Protein AF-A0A821IZ18-F1 (afdb_monomer_lite)

Secondary structure (DSSP, 8-state):
---TT---TT-----S-HHHHHHHHHHHH--SSHHHHHHHHHHHHHHHHHHHGGGS-HHHHHHHHHHHHHHHT------HHHHHHHHHHHH-HHHHHHHHHHH-TTHHHHHHHHHHHHHHHHHHHHHHHHHT-TT--SHHHHHHHHHHHHT-EEEEES-GGGG-HHHHHHHHTT----TT-HHHHHHHHHHHHHHHHHHHHHSTTSS-SHHHHHHH--SSEEEEGGGTEEEEEGGGSSTTT--TTS--

Organism: NCBI:txid392032

Structure (mmCIF, N/CA/C/O backbone):
data_AF-A0A821IZ18-F1
#
_entry.id   AF-A0A821IZ18-F1
#
loop_
_atom_site.group_PDB
_atom_site.id
_atom_site.type_symbol
_atom_site.label_atom_id
_atom_site.label_alt_id
_atom_site.label_comp_id
_atom_site.label_asym_id
_atom_site.label_entity_id
_atom_site.label_seq_id
_atom_site.pdbx_PDB_ins_code
_atom_site.Cartn_x
_atom_site.Cartn_y
_atom_site.Cartn_z
_atom_site.occupancy
_atom_site.B_iso_or_equiv
_atom_site.auth_seq_id
_atom_site.auth_comp_id
_atom_site.auth_asym_id
_atom_site.auth_atom_id
_atom_site.pdbx_PDB_model_num
ATOM 1 N N . LEU A 1 1 ? -4.103 -25.601 -14.005 1.00 37.47 1 LEU A N 1
ATOM 2 C CA . LEU A 1 1 ? -4.205 -24.440 -13.088 1.00 37.47 1 LEU A CA 1
ATOM 3 C C . LEU A 1 1 ? -5.030 -23.388 -13.825 1.00 37.47 1 LEU A C 1
ATOM 5 O O . LEU A 1 1 ? -4.666 -23.081 -14.951 1.00 37.47 1 LEU A O 1
ATOM 9 N N . GLY A 1 2 ? -6.195 -23.012 -13.286 1.00 36.34 2 GLY A N 1
ATOM 10 C CA . GLY A 1 2 ? -7.267 -22.297 -13.997 1.00 36.34 2 GLY A CA 1
ATOM 11 C C . GLY A 1 2 ? -6.905 -20.889 -14.481 1.00 36.34 2 GLY A C 1
ATOM 12 O O . GLY A 1 2 ? -6.052 -20.223 -13.901 1.00 36.34 2 GLY A O 1
ATOM 13 N N . ASP A 1 3 ? -7.554 -20.485 -15.571 1.00 43.81 3 ASP A N 1
ATOM 14 C CA . ASP A 1 3 ? -7.345 -19.251 -16.329 1.00 43.81 3 ASP A CA 1
ATOM 15 C C . ASP A 1 3 ? -7.760 -17.991 -15.526 1.00 43.81 3 ASP A C 1
ATOM 17 O O . ASP A 1 3 ? -8.876 -17.950 -15.000 1.00 43.81 3 ASP A O 1
ATOM 21 N N . PRO A 1 4 ? -6.914 -16.946 -15.415 1.00 48.62 4 PRO A N 1
ATOM 22 C CA . PRO A 1 4 ? -7.244 -15.687 -14.739 1.00 48.62 4 PRO A CA 1
ATOM 23 C C . PRO A 1 4 ? -8.356 -14.845 -15.406 1.00 48.62 4 PRO A C 1
ATOM 25 O O . PRO A 1 4 ? -8.624 -13.737 -14.944 1.00 48.62 4 PRO A O 1
ATOM 28 N N . THR A 1 5 ? -9.016 -15.341 -16.459 1.00 57.25 5 THR A N 1
ATOM 29 C CA . THR A 1 5 ? -9.898 -14.558 -17.344 1.00 57.25 5 THR A CA 1
ATOM 30 C C . THR A 1 5 ? -11.381 -14.937 -17.356 1.00 57.25 5 THR A C 1
ATOM 32 O O . THR A 1 5 ? -12.075 -14.588 -18.307 1.00 57.25 5 THR A O 1
ATOM 35 N N . LEU A 1 6 ? -11.956 -15.542 -16.310 1.00 60.03 6 LEU A N 1
ATOM 36 C CA . LEU A 1 6 ? -13.428 -15.665 -16.224 1.00 60.03 6 LEU A CA 1
ATOM 37 C C . LEU A 1 6 ? -14.107 -14.319 -15.874 1.00 60.03 6 LEU A C 1
ATOM 39 O O . LEU A 1 6 ? -14.945 -14.209 -14.983 1.00 60.03 6 LEU A O 1
ATOM 43 N N . VAL A 1 7 ? -13.729 -13.272 -16.607 1.00 70.31 7 VAL A N 1
ATOM 44 C CA . VAL A 1 7 ? -14.523 -12.072 -16.825 1.00 70.31 7 VAL A CA 1
ATOM 45 C C . VAL A 1 7 ? -15.598 -12.460 -17.834 1.00 70.31 7 VAL A C 1
ATOM 47 O O . VAL A 1 7 ? -15.308 -12.894 -18.947 1.00 70.31 7 VAL A O 1
ATOM 50 N N . SER A 1 8 ? -16.851 -12.339 -17.430 1.00 78.31 8 SER A N 1
ATOM 51 C CA . SER A 1 8 ? -18.008 -12.591 -18.284 1.00 78.31 8 SER A CA 1
ATOM 52 C C . SER A 1 8 ? -18.782 -11.293 -18.484 1.00 78.31 8 SER A C 1
ATOM 54 O O . SER A 1 8 ? -18.519 -10.294 -17.814 1.00 78.31 8 SER A O 1
ATOM 56 N N . GLY A 1 9 ? -19.790 -11.306 -19.359 1.00 81.06 9 GLY A N 1
ATOM 57 C CA . GLY A 1 9 ? -20.674 -10.151 -19.548 1.00 81.06 9 GLY A CA 1
ATOM 58 C C . GLY A 1 9 ? -21.435 -9.712 -18.286 1.00 81.06 9 GLY A C 1
ATOM 59 O O . GLY A 1 9 ? -22.050 -8.653 -18.301 1.00 81.06 9 GLY A O 1
ATOM 60 N N . VAL A 1 10 ? -21.394 -10.498 -17.201 1.00 82.31 10 VAL A N 1
ATOM 61 C CA . VAL A 1 10 ? -22.021 -10.178 -15.906 1.00 82.31 10 VAL A CA 1
ATOM 62 C C . VAL A 1 10 ? -21.015 -9.806 -14.810 1.00 82.31 10 VAL A C 1
ATOM 64 O O . VAL A 1 10 ? -21.404 -9.614 -13.659 1.00 82.31 10 VAL A O 1
ATOM 67 N N . THR A 1 11 ? -19.721 -9.708 -15.124 1.00 84.25 11 THR A N 1
ATOM 68 C CA . THR A 1 11 ? -18.709 -9.309 -14.139 1.00 84.25 11 THR A CA 1
ATOM 69 C C . THR A 1 11 ? -18.917 -7.855 -13.725 1.00 84.25 11 THR A C 1
ATOM 71 O O . THR A 1 11 ? -18.874 -6.945 -14.550 1.00 84.25 11 THR A O 1
ATOM 74 N N . LEU A 1 12 ? -19.119 -7.634 -12.425 1.00 84.50 12 LEU A N 1
ATOM 75 C CA . LEU A 1 12 ? -19.275 -6.297 -11.865 1.00 84.50 12 LEU A CA 1
ATOM 76 C C . LEU A 1 12 ? -17.937 -5.552 -11.880 1.00 84.50 12 LEU A C 1
ATOM 78 O O . LEU A 1 12 ? -16.929 -6.050 -11.379 1.00 84.50 12 LEU A O 1
ATOM 82 N N . VAL A 1 13 ? -17.949 -4.333 -12.416 1.00 86.62 13 VAL A N 1
ATOM 83 C CA . VAL A 1 13 ? -16.794 -3.432 -12.455 1.00 86.62 13 VAL A CA 1
ATOM 84 C C . VAL A 1 13 ? -17.168 -2.130 -11.761 1.00 86.62 13 VAL A C 1
ATOM 86 O O . VAL A 1 13 ? -18.180 -1.509 -12.079 1.00 86.62 13 VAL A O 1
ATOM 89 N N . TYR A 1 14 ? -16.340 -1.700 -10.811 1.00 87.56 14 TYR A N 1
ATOM 90 C CA . TYR A 1 14 ? -16.502 -0.399 -10.171 1.00 87.56 14 TYR A CA 1
ATOM 91 C C . TYR A 1 14 ? -15.913 0.706 -11.058 1.00 87.56 14 TYR A C 1
ATOM 93 O O . TYR A 1 14 ? -14.693 0.844 -11.168 1.00 87.56 14 TYR A O 1
ATOM 101 N N . LEU A 1 15 ? -16.780 1.506 -11.680 1.00 90.19 15 LEU A N 1
ATOM 102 C CA . LEU A 1 15 ? -16.388 2.688 -12.450 1.00 90.19 15 LEU A CA 1
ATOM 103 C C . LEU A 1 15 ? -16.312 3.903 -11.524 1.00 90.19 15 LEU A C 1
ATOM 105 O O . LEU A 1 15 ? -17.310 4.560 -11.245 1.00 90.19 15 LEU A O 1
ATOM 109 N N . ALA A 1 16 ? -15.103 4.204 -11.049 1.00 90.44 16 ALA A N 1
ATOM 110 C CA . ALA A 1 16 ? -14.878 5.283 -10.085 1.00 90.44 16 ALA A CA 1
ATOM 111 C C . ALA A 1 16 ? -15.241 6.684 -10.618 1.00 90.44 16 ALA A C 1
ATOM 113 O O . ALA A 1 16 ? -15.566 7.569 -9.832 1.00 90.44 16 ALA A O 1
ATOM 114 N N . ASN A 1 17 ? -15.156 6.895 -11.934 1.00 95.69 17 ASN A N 1
ATOM 115 C CA . ASN A 1 17 ? -15.530 8.144 -12.591 1.00 95.69 17 ASN A CA 1
ATOM 116 C C . ASN A 1 17 ? -16.069 7.839 -13.991 1.00 95.69 17 ASN A C 1
ATOM 118 O O . ASN A 1 17 ? -15.294 7.632 -14.921 1.00 95.69 17 ASN A O 1
ATOM 122 N N . GLN A 1 18 ? -17.393 7.794 -14.123 1.00 94.56 18 GLN A N 1
ATOM 123 C CA . GLN A 1 18 ? -18.051 7.446 -15.380 1.00 94.56 18 GLN A CA 1
ATOM 124 C C . GLN A 1 18 ? -17.707 8.425 -16.513 1.00 94.56 18 GLN A C 1
ATOM 126 O O . GLN A 1 18 ? -17.282 7.979 -17.572 1.00 94.56 18 GLN A O 1
ATOM 131 N N . MET A 1 19 ? -17.783 9.737 -16.261 1.00 95.94 19 MET A N 1
ATOM 132 C CA . MET A 1 19 ? -17.501 10.763 -17.277 1.00 95.94 19 MET A CA 1
ATOM 133 C C . MET A 1 19 ? -16.094 10.627 -17.862 1.00 95.94 19 MET A C 1
ATOM 135 O O . MET A 1 19 ? -15.912 10.703 -19.070 1.00 95.94 19 MET A O 1
ATOM 139 N N . TYR A 1 20 ? -15.097 10.367 -17.011 1.00 95.75 20 TYR A N 1
ATOM 140 C CA . TYR A 1 20 ? -13.729 10.135 -17.471 1.00 95.75 20 TYR A CA 1
ATOM 141 C C . TYR A 1 20 ? -13.637 8.956 -18.447 1.00 95.75 20 TYR A C 1
ATOM 143 O O . TYR A 1 20 ? -12.932 9.052 -19.448 1.00 95.75 20 TYR A O 1
ATOM 151 N N . PHE A 1 21 ? -14.310 7.840 -18.146 1.00 94.62 21 PHE A N 1
ATOM 152 C CA . PHE A 1 21 ? -14.270 6.658 -19.006 1.00 94.62 21 PHE A CA 1
ATOM 153 C C . PHE A 1 21 ? -15.032 6.878 -20.310 1.00 94.62 21 PHE A C 1
ATOM 155 O O . PHE A 1 21 ? -14.515 6.490 -21.353 1.00 94.62 21 PHE A O 1
ATOM 162 N N . ASP A 1 22 ? -16.186 7.542 -20.266 1.00 94.69 22 ASP A N 1
ATOM 163 C CA . ASP A 1 22 ? -16.951 7.895 -21.465 1.00 94.69 22 ASP A CA 1
ATOM 164 C C . ASP A 1 22 ? -16.099 8.758 -22.416 1.00 94.69 22 ASP A C 1
ATOM 166 O O . ASP A 1 22 ? -15.890 8.385 -23.575 1.00 94.69 22 ASP A O 1
ATOM 170 N N . ASP A 1 23 ? -15.489 9.832 -21.899 1.00 95.25 23 ASP A N 1
ATOM 171 C CA . ASP A 1 23 ? -14.606 10.716 -22.671 1.00 95.25 23 ASP A CA 1
ATOM 172 C C . ASP A 1 23 ? -13.357 9.976 -23.184 1.00 95.25 23 ASP A C 1
ATOM 174 O O . ASP A 1 23 ? -12.935 10.147 -24.332 1.00 95.25 23 ASP A O 1
ATOM 178 N N . ALA A 1 24 ? -12.741 9.136 -22.345 1.00 92.81 24 ALA A N 1
ATOM 179 C CA . ALA A 1 24 ? -11.559 8.369 -22.724 1.00 92.81 24 ALA A CA 1
ATOM 180 C C . ALA A 1 24 ? -11.869 7.358 -23.835 1.00 92.81 24 ALA A C 1
ATOM 182 O O . ALA A 1 24 ? -11.079 7.225 -24.772 1.00 92.81 24 ALA A O 1
ATOM 183 N N . PHE A 1 25 ? -13.003 6.659 -23.763 1.00 92.38 25 PHE A N 1
ATOM 184 C CA . PHE A 1 25 ? -13.419 5.722 -24.803 1.00 92.38 25 PHE A CA 1
ATOM 185 C C . PHE A 1 25 ? -13.755 6.442 -26.104 1.00 92.38 25 PHE A C 1
ATOM 187 O O . PHE A 1 25 ? -13.338 5.973 -27.163 1.00 92.38 25 PHE A O 1
ATOM 194 N N . GLU A 1 26 ? -14.409 7.603 -26.045 1.00 92.06 26 GLU A N 1
ATOM 195 C CA . GLU A 1 26 ? -14.663 8.414 -27.237 1.00 92.06 26 GLU A CA 1
ATOM 196 C C . GLU A 1 26 ? -13.354 8.884 -27.893 1.00 92.06 26 GLU A C 1
ATOM 198 O O . GLU A 1 26 ? -13.200 8.797 -29.113 1.00 92.06 26 GLU A O 1
ATOM 203 N N . LEU A 1 27 ? -12.380 9.342 -27.099 1.00 90.81 27 LEU A N 1
ATOM 204 C CA . LEU A 1 27 ? -11.059 9.730 -27.602 1.00 90.81 27 LEU A CA 1
ATOM 205 C C . LEU A 1 27 ? -10.334 8.545 -28.248 1.00 90.81 27 LEU A C 1
ATOM 207 O O . LEU A 1 27 ? -9.802 8.673 -29.347 1.00 90.81 27 LEU A O 1
ATOM 211 N N . LEU A 1 28 ? -10.333 7.378 -27.603 1.00 89.81 28 LEU A N 1
ATOM 212 C CA . LEU A 1 28 ? -9.653 6.190 -28.124 1.00 89.81 28 LEU A CA 1
ATOM 213 C C . LEU A 1 28 ? -10.340 5.600 -29.365 1.00 89.81 28 LEU A C 1
ATOM 215 O O . LEU A 1 28 ? -9.652 5.034 -30.216 1.00 89.81 28 LEU A O 1
ATOM 219 N N . ALA A 1 29 ? -11.662 5.744 -29.487 1.00 89.50 29 ALA A N 1
ATOM 220 C CA . ALA A 1 29 ? -12.431 5.270 -30.637 1.00 89.50 29 ALA A CA 1
ATOM 221 C C . ALA A 1 29 ? -12.183 6.096 -31.910 1.00 89.50 29 ALA A C 1
ATOM 223 O O . ALA A 1 29 ? -12.358 5.580 -33.009 1.00 89.50 29 ALA A O 1
ATOM 224 N N . LYS A 1 30 ? -11.735 7.353 -31.786 1.00 85.25 30 LYS A N 1
ATOM 225 C CA . LYS A 1 30 ? -11.410 8.245 -32.915 1.00 85.25 30 LYS A CA 1
ATOM 226 C C . LYS A 1 30 ? -10.071 7.878 -33.573 1.00 85.25 30 LYS A C 1
ATOM 228 O O . LYS A 1 30 ? -9.170 8.706 -33.655 1.00 85.25 30 LYS A O 1
ATOM 233 N N . ASN A 1 31 ? -9.906 6.639 -34.029 1.00 82.06 31 ASN A N 1
ATOM 234 C CA . ASN A 1 31 ? -8.641 6.133 -34.578 1.00 82.06 31 ASN A CA 1
ATOM 235 C C . ASN A 1 31 ? -8.562 6.121 -36.119 1.00 82.06 31 ASN A C 1
ATOM 237 O O . ASN A 1 31 ? -7.547 5.680 -36.655 1.00 82.06 31 ASN A O 1
ATOM 241 N N . ASP A 1 32 ? -9.577 6.645 -36.813 1.00 87.75 32 ASP A N 1
ATOM 242 C CA . ASP A 1 32 ? -9.630 6.686 -38.282 1.00 87.75 32 ASP A CA 1
ATOM 243 C C . ASP A 1 32 ? -8.601 7.649 -38.909 1.00 87.75 32 ASP A C 1
ATOM 245 O O . ASP A 1 32 ? -8.167 7.443 -40.041 1.00 87.75 32 ASP A O 1
ATOM 249 N N . ASP A 1 33 ? -8.186 8.699 -38.184 1.00 91.38 33 ASP A N 1
ATOM 250 C CA . ASP A 1 33 ? -7.118 9.616 -38.604 1.00 91.38 33 ASP A CA 1
ATOM 251 C C . ASP A 1 33 ? -5.735 9.036 -38.231 1.00 91.38 33 ASP A C 1
ATOM 253 O O . ASP A 1 33 ? -5.417 8.940 -37.037 1.00 91.38 33 ASP A O 1
ATOM 257 N N . PRO A 1 34 ? -4.864 8.712 -39.211 1.00 93.31 34 PRO A N 1
ATOM 258 C CA . PRO A 1 34 ? -3.529 8.176 -38.946 1.00 93.31 34 PRO A CA 1
ATOM 259 C C . PRO A 1 34 ? -2.667 9.073 -38.048 1.00 93.31 34 PRO A C 1
ATOM 261 O O . PRO A 1 34 ? -1.893 8.572 -37.226 1.00 93.31 34 PRO A O 1
ATOM 264 N N . GLU A 1 35 ? -2.802 10.398 -38.158 1.00 93.88 35 GLU A N 1
ATOM 265 C CA . GLU A 1 35 ? -2.046 11.338 -37.330 1.00 93.88 35 GLU A CA 1
ATOM 266 C C . GLU A 1 35 ? -2.546 11.346 -35.883 1.00 93.88 35 GLU A C 1
ATOM 268 O O . GLU A 1 35 ? -1.744 11.425 -34.944 1.00 93.88 35 GLU A O 1
ATOM 273 N N . TYR A 1 36 ? -3.857 11.215 -35.678 1.00 93.44 36 TYR A N 1
ATOM 274 C CA . TYR A 1 36 ? -4.433 11.038 -34.349 1.00 93.44 36 TYR A CA 1
ATOM 275 C C . TYR A 1 36 ? -4.015 9.703 -33.723 1.00 93.44 36 TYR A C 1
ATOM 277 O O . TYR A 1 36 ? -3.501 9.690 -32.599 1.00 93.44 36 TYR A O 1
ATOM 285 N N . ALA A 1 37 ? -4.130 8.598 -34.465 1.00 92.06 37 ALA A N 1
ATOM 286 C CA . ALA A 1 37 ? -3.701 7.277 -34.007 1.00 92.06 37 ALA A CA 1
ATOM 287 C C . ALA A 1 37 ? -2.215 7.273 -33.600 1.00 92.06 37 ALA A C 1
ATOM 289 O O . ALA A 1 37 ? -1.850 6.754 -32.538 1.00 92.06 37 ALA A O 1
ATOM 290 N N . ARG A 1 38 ? -1.354 7.945 -34.381 1.00 94.06 38 ARG A N 1
ATOM 291 C CA . ARG A 1 38 ? 0.071 8.132 -34.064 1.00 94.06 38 ARG A CA 1
ATOM 292 C C . ARG A 1 38 ? 0.284 8.895 -32.753 1.00 94.06 38 ARG A C 1
ATOM 294 O O . ARG A 1 38 ? 1.156 8.509 -31.970 1.00 94.06 38 ARG A O 1
ATOM 301 N N . ARG A 1 39 ? -0.496 9.951 -32.482 1.00 94.56 39 ARG A N 1
ATOM 302 C CA . ARG A 1 39 ? -0.426 10.708 -31.214 1.00 94.56 39 ARG A CA 1
ATOM 303 C C . ARG A 1 39 ? -0.795 9.839 -30.011 1.00 94.56 39 ARG A C 1
ATOM 305 O O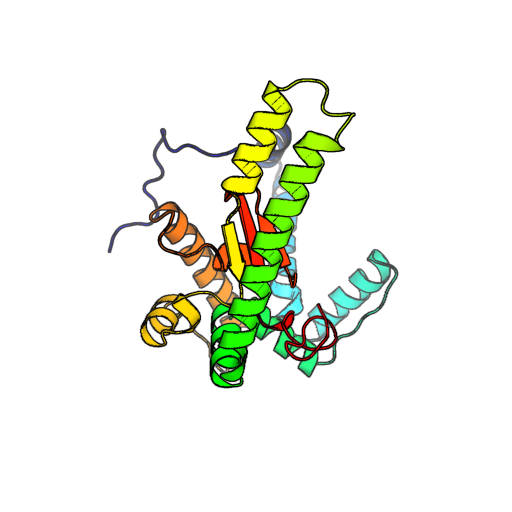 . ARG A 1 39 ? -0.037 9.827 -29.041 1.00 94.56 39 ARG A O 1
ATOM 312 N N . ILE A 1 40 ? -1.890 9.080 -30.089 1.00 93.31 40 ILE A N 1
ATOM 313 C CA . ILE A 1 40 ? -2.311 8.161 -29.017 1.00 93.31 40 ILE A CA 1
ATOM 314 C C . ILE A 1 40 ? -1.252 7.086 -28.772 1.00 93.31 40 ILE A C 1
ATOM 316 O O . ILE A 1 40 ? -0.847 6.857 -27.634 1.00 93.31 40 ILE A O 1
ATOM 320 N N . HIS A 1 41 ? -0.730 6.471 -29.830 1.00 93.19 41 HIS A N 1
ATOM 321 C CA . HIS A 1 41 ? 0.320 5.465 -29.714 1.00 93.19 41 HIS A CA 1
ATOM 322 C C . HIS A 1 41 ? 1.605 6.023 -29.071 1.00 93.19 41 HIS A C 1
ATOM 324 O O . HIS A 1 41 ? 2.181 5.387 -28.185 1.00 93.19 41 HIS A O 1
ATOM 330 N N . ASN A 1 42 ? 2.035 7.230 -29.454 1.00 96.44 42 ASN A N 1
ATOM 331 C CA . ASN A 1 42 ? 3.185 7.889 -28.830 1.00 96.44 42 ASN A CA 1
ATOM 332 C C . ASN A 1 42 ? 2.932 8.211 -27.354 1.00 96.44 42 ASN A C 1
ATOM 334 O O . ASN A 1 42 ? 3.830 8.022 -26.534 1.00 96.44 42 ASN A O 1
ATOM 338 N N . TYR A 1 43 ? 1.717 8.643 -27.005 1.00 95.25 43 TYR A N 1
ATOM 339 C CA . TYR A 1 43 ? 1.319 8.833 -25.614 1.00 95.25 43 TYR A CA 1
ATOM 340 C C . TYR A 1 43 ? 1.419 7.520 -24.826 1.00 95.25 43 TYR A C 1
ATOM 342 O O . TYR A 1 43 ? 2.098 7.487 -23.803 1.00 95.25 43 TYR A O 1
ATOM 350 N N . MET A 1 44 ? 0.839 6.423 -25.324 1.00 94.12 44 MET A N 1
ATOM 351 C CA . MET A 1 44 ? 0.898 5.113 -24.659 1.00 94.12 44 MET A CA 1
ATOM 352 C C . MET A 1 44 ? 2.343 4.628 -24.468 1.00 94.12 44 MET A C 1
ATOM 354 O O . MET A 1 44 ? 2.709 4.179 -23.381 1.00 94.12 44 MET A O 1
ATOM 358 N N . ARG A 1 45 ? 3.199 4.787 -25.489 1.00 95.62 45 ARG A N 1
ATOM 359 C CA . ARG A 1 45 ? 4.638 4.493 -25.379 1.00 95.62 45 ARG A CA 1
ATOM 360 C C . ARG A 1 45 ? 5.323 5.357 -24.328 1.00 95.62 45 ARG A C 1
ATOM 362 O O . ARG A 1 45 ? 6.128 4.844 -23.559 1.00 95.62 45 ARG A O 1
ATOM 369 N N . TRP A 1 46 ? 5.008 6.648 -24.274 1.00 95.38 46 TRP A N 1
ATOM 370 C CA . TRP A 1 46 ? 5.569 7.537 -23.262 1.00 95.38 46 TRP A CA 1
ATOM 371 C C . TRP A 1 46 ? 5.140 7.133 -21.851 1.00 95.38 46 TRP A C 1
ATOM 373 O O . TRP A 1 46 ? 5.985 7.074 -20.962 1.00 95.38 46 TRP A O 1
ATOM 383 N N . ARG A 1 47 ? 3.866 6.771 -21.648 1.00 94.69 47 ARG A N 1
ATOM 384 C CA . ARG A 1 47 ? 3.381 6.243 -20.362 1.00 94.69 47 ARG A CA 1
ATOM 385 C C . ARG A 1 47 ? 4.143 4.988 -19.945 1.00 94.69 47 ARG A C 1
ATOM 387 O O . ARG A 1 47 ? 4.522 4.893 -18.784 1.00 94.69 47 ARG A O 1
ATOM 394 N N . LEU A 1 48 ? 4.436 4.092 -20.890 1.00 92.62 48 LEU A N 1
ATOM 395 C CA . LEU A 1 48 ? 5.275 2.923 -20.637 1.00 92.62 48 LEU A CA 1
ATOM 396 C C . LEU A 1 48 ? 6.699 3.324 -20.227 1.00 92.62 48 LEU A C 1
ATOM 398 O O . LEU A 1 48 ? 7.178 2.857 -19.202 1.00 92.62 48 LEU A O 1
ATOM 402 N N . VAL A 1 49 ? 7.365 4.214 -20.971 1.00 93.44 49 VAL A N 1
ATOM 403 C CA . VAL A 1 49 ? 8.717 4.692 -20.615 1.00 93.44 49 VAL A CA 1
ATOM 404 C C . VAL A 1 49 ? 8.727 5.317 -19.219 1.00 93.44 49 VAL A C 1
ATOM 406 O O . VAL A 1 49 ? 9.615 5.014 -18.429 1.00 93.44 49 VAL A O 1
ATOM 409 N N . GLN A 1 50 ? 7.723 6.132 -18.883 1.00 91.38 50 GLN A N 1
ATOM 410 C CA . GLN A 1 50 ? 7.597 6.738 -17.556 1.00 91.38 50 GLN A CA 1
ATOM 411 C C . GLN A 1 50 ? 7.499 5.697 -16.434 1.00 91.38 50 GLN A C 1
ATOM 413 O O . GLN A 1 50 ? 8.027 5.945 -15.355 1.00 91.38 50 GLN A O 1
ATOM 418 N N . SER A 1 51 ? 6.871 4.540 -16.670 1.00 90.75 51 SER A N 1
ATOM 419 C CA . SER A 1 51 ? 6.771 3.470 -15.667 1.00 90.75 51 SER A CA 1
ATOM 420 C C . SER A 1 51 ? 8.106 2.800 -15.335 1.00 90.75 51 SER A C 1
ATOM 422 O O . SER A 1 51 ? 8.219 2.247 -14.249 1.00 90.75 51 SER A O 1
ATOM 424 N N . TYR A 1 52 ? 9.093 2.862 -16.234 1.00 92.62 52 TYR A N 1
ATOM 425 C CA . TYR A 1 52 ? 10.399 2.208 -16.069 1.00 92.62 52 TYR A CA 1
ATOM 426 C C . TYR A 1 52 ? 11.564 3.195 -15.981 1.00 92.62 52 TYR A C 1
ATOM 428 O O . TYR A 1 52 ? 12.707 2.773 -15.868 1.00 92.62 52 TYR A O 1
ATOM 436 N N . ILE A 1 53 ? 11.318 4.507 -16.054 1.00 92.69 53 ILE A N 1
ATOM 437 C CA . ILE A 1 53 ? 12.383 5.503 -16.241 1.00 92.69 53 ILE A CA 1
ATOM 438 C C . ILE A 1 53 ? 13.437 5.485 -15.128 1.00 92.69 53 ILE A C 1
ATOM 440 O O . ILE A 1 53 ? 14.607 5.758 -15.391 1.00 92.69 53 ILE A O 1
ATOM 444 N N . GLU A 1 54 ? 13.027 5.142 -13.905 1.00 88.75 54 GLU A N 1
ATOM 445 C CA . GLU A 1 54 ? 13.918 5.023 -12.749 1.00 88.75 54 GLU A CA 1
ATOM 446 C C . GLU A 1 54 ? 14.716 3.700 -12.750 1.00 88.75 54 GLU A C 1
ATOM 448 O O . GLU A 1 54 ? 15.780 3.638 -12.144 1.00 88.75 54 GLU A O 1
ATOM 453 N N . ASP A 1 55 ? 14.287 2.687 -13.512 1.00 91.44 55 ASP A N 1
ATOM 454 C CA . ASP A 1 55 ? 14.959 1.384 -13.667 1.00 91.44 55 ASP A CA 1
ATOM 455 C C . ASP A 1 55 ? 15.894 1.312 -14.898 1.00 91.44 55 ASP A C 1
ATOM 457 O O . ASP A 1 55 ? 16.487 0.269 -15.189 1.00 91.44 55 ASP A O 1
ATOM 461 N N . LEU A 1 56 ? 16.016 2.407 -15.658 1.00 92.06 56 LEU A N 1
ATOM 462 C CA . LEU A 1 56 ? 16.870 2.506 -16.848 1.00 92.06 56 LEU A CA 1
ATOM 463 C C . LEU A 1 56 ? 18.278 3.026 -16.511 1.00 92.06 56 LEU A C 1
ATOM 465 O O . LEU A 1 56 ? 18.635 3.279 -15.363 1.00 92.06 56 LEU A O 1
ATOM 469 N N . SER A 1 57 ? 19.120 3.193 -17.535 1.00 91.31 57 SER A N 1
ATOM 470 C CA . SER A 1 57 ? 20.462 3.751 -17.356 1.00 91.31 57 SER A CA 1
ATOM 471 C C . SER A 1 57 ? 20.429 5.189 -16.822 1.00 91.31 57 SER A C 1
ATOM 473 O O . SER A 1 57 ? 19.449 5.926 -16.972 1.00 91.31 57 SER A O 1
ATOM 475 N N . TYR A 1 58 ? 21.557 5.625 -16.254 1.00 89.19 58 TYR A N 1
ATOM 476 C CA . TYR A 1 58 ? 21.695 6.951 -15.648 1.00 89.19 58 TYR A CA 1
ATOM 477 C C . TYR A 1 58 ? 21.254 8.106 -16.563 1.00 89.19 58 TYR A C 1
ATOM 479 O O . TYR A 1 58 ? 20.709 9.084 -16.066 1.00 89.19 58 TYR A O 1
ATOM 487 N N . SER A 1 59 ? 21.426 8.006 -17.886 1.00 93.88 59 SER A N 1
ATOM 488 C CA . SER A 1 59 ? 20.985 9.052 -18.820 1.00 93.88 59 SER A CA 1
ATOM 489 C C . SER A 1 59 ? 19.472 9.297 -18.769 1.00 93.88 59 SER A C 1
ATOM 491 O O . SER A 1 59 ? 19.040 10.448 -18.809 1.00 93.88 59 SER A O 1
ATOM 493 N N . TYR A 1 60 ? 18.670 8.237 -18.634 1.00 93.38 60 TYR A N 1
ATOM 494 C CA . TYR A 1 60 ? 17.213 8.339 -18.507 1.00 93.38 60 TYR A CA 1
ATOM 495 C C . TYR A 1 60 ? 16.815 8.873 -17.133 1.00 93.38 60 TYR A C 1
ATOM 497 O O . TYR A 1 60 ? 16.032 9.820 -17.042 1.00 93.38 60 TYR A O 1
ATOM 505 N N . ILE A 1 61 ? 17.421 8.326 -16.076 1.00 89.94 61 ILE A N 1
ATOM 506 C CA . ILE A 1 61 ? 17.201 8.774 -14.696 1.00 89.94 61 ILE A CA 1
ATOM 507 C C . ILE A 1 61 ? 17.536 10.265 -14.561 1.00 89.94 61 ILE A C 1
ATOM 509 O O . ILE A 1 61 ? 16.772 11.030 -13.975 1.00 89.94 61 ILE A O 1
ATOM 513 N N . HIS A 1 62 ? 18.666 10.703 -15.115 1.00 90.25 62 HIS A N 1
ATOM 514 C CA . HIS A 1 62 ? 19.102 12.094 -15.072 1.00 90.25 62 HIS A CA 1
ATOM 515 C C . HIS A 1 62 ? 18.138 13.015 -15.826 1.00 90.25 62 HIS A C 1
ATOM 517 O O . HIS A 1 62 ? 17.727 14.036 -15.276 1.00 90.25 62 HIS A O 1
ATOM 523 N N . ALA A 1 63 ? 17.710 12.636 -17.036 1.00 92.88 63 ALA A N 1
ATOM 524 C CA . ALA A 1 63 ? 16.711 13.399 -17.785 1.00 92.88 63 ALA A CA 1
ATOM 525 C C . ALA A 1 63 ? 15.396 13.547 -16.997 1.00 92.88 63 ALA A C 1
ATOM 527 O O . ALA A 1 63 ? 14.826 14.639 -16.935 1.00 92.88 63 ALA A O 1
ATOM 528 N N . TYR A 1 64 ? 14.949 12.476 -16.334 1.00 91.00 64 TYR A N 1
ATOM 529 C CA . TYR A 1 64 ? 13.772 12.514 -15.469 1.00 91.00 64 TYR A CA 1
ATOM 530 C C . TYR A 1 64 ? 13.959 13.420 -14.250 1.00 91.00 64 TYR A C 1
ATOM 532 O O . TYR A 1 64 ? 13.057 14.189 -13.922 1.00 91.00 64 TYR A O 1
ATOM 540 N N . ARG A 1 65 ? 15.133 13.388 -13.607 1.00 88.81 65 ARG A N 1
ATOM 541 C CA . ARG A 1 65 ? 15.465 14.275 -12.479 1.00 88.81 65 ARG A CA 1
ATOM 542 C C . ARG A 1 65 ? 15.394 15.742 -12.888 1.00 88.81 65 ARG A C 1
ATOM 544 O O . ARG A 1 65 ? 14.678 16.493 -12.242 1.00 88.81 65 ARG A O 1
ATOM 551 N N . VAL A 1 66 ? 16.016 16.120 -14.008 1.00 91.56 66 VAL A N 1
ATOM 552 C CA . VAL A 1 66 ? 15.966 17.502 -14.524 1.00 91.56 66 VAL A CA 1
ATOM 553 C C . VAL A 1 66 ? 14.524 17.971 -14.739 1.00 91.56 66 VAL A C 1
ATOM 555 O O . VAL A 1 66 ? 14.183 19.106 -14.405 1.00 91.56 66 VAL A O 1
ATOM 558 N N . PHE A 1 67 ? 13.665 17.107 -15.288 1.00 91.00 67 PHE A N 1
ATOM 559 C CA . PHE A 1 67 ? 12.239 17.401 -15.421 1.00 91.00 67 PHE A CA 1
ATOM 560 C C . PHE A 1 67 ? 11.560 17.563 -14.052 1.00 91.00 67 PHE A C 1
ATOM 562 O O . PHE A 1 67 ? 10.879 18.561 -13.817 1.00 91.00 67 PHE A O 1
ATOM 569 N N . ARG A 1 68 ? 11.760 16.600 -13.147 1.00 88.88 68 ARG A N 1
ATOM 570 C CA . ARG A 1 68 ? 11.127 16.547 -11.826 1.00 88.88 68 ARG A CA 1
ATOM 571 C C . ARG A 1 68 ? 11.505 17.748 -10.963 1.00 88.88 68 ARG A C 1
ATOM 573 O O . ARG A 1 68 ? 10.622 18.342 -10.354 1.00 88.88 68 ARG A O 1
ATOM 580 N N . ASP A 1 69 ? 12.776 18.131 -10.950 1.00 91.12 69 ASP A N 1
ATOM 581 C CA . ASP A 1 69 ? 13.272 19.247 -10.144 1.00 91.12 69 ASP A CA 1
ATOM 582 C C . ASP A 1 69 ? 12.628 20.568 -10.579 1.00 91.12 69 ASP A C 1
ATOM 584 O O . ASP A 1 69 ? 12.241 21.379 -9.738 1.00 91.12 69 ASP A O 1
ATOM 588 N N . LYS A 1 70 ? 12.436 20.755 -11.894 1.00 91.75 70 LYS A N 1
ATOM 589 C CA . LYS A 1 70 ? 11.706 21.905 -12.443 1.00 91.75 70 LYS A CA 1
ATOM 590 C C . LYS A 1 70 ? 10.215 21.842 -12.132 1.00 91.75 70 LYS A C 1
ATOM 592 O O . LYS A 1 70 ? 9.635 22.855 -11.762 1.00 91.75 70 LYS A O 1
ATOM 597 N N . TYR A 1 71 ? 9.597 20.675 -12.295 1.00 90.75 71 TYR A N 1
ATOM 598 C CA . TYR A 1 71 ? 8.157 20.507 -12.108 1.00 90.75 71 TYR A CA 1
ATOM 599 C C . TYR A 1 71 ? 7.729 20.705 -10.648 1.00 90.75 71 TYR A C 1
ATOM 601 O O . TYR A 1 71 ? 6.767 21.419 -10.381 1.00 90.75 71 TYR A O 1
ATOM 609 N N . TYR A 1 72 ? 8.454 20.106 -9.700 1.00 86.69 72 TYR A N 1
ATOM 610 C CA . TYR A 1 72 ? 8.160 20.219 -8.267 1.00 86.69 72 TYR A CA 1
ATOM 611 C C . TYR A 1 72 ? 8.851 21.413 -7.593 1.00 86.69 72 TYR A C 1
ATOM 613 O O . TYR A 1 72 ? 8.637 21.639 -6.405 1.00 86.69 72 TYR A O 1
ATOM 621 N N . ASN A 1 73 ? 9.671 22.170 -8.332 1.00 87.38 73 ASN A N 1
ATOM 622 C CA . ASN A 1 73 ? 10.488 23.274 -7.821 1.00 87.38 73 ASN A CA 1
ATOM 623 C C . ASN A 1 73 ? 11.362 22.875 -6.612 1.00 87.38 73 ASN A C 1
ATOM 625 O O . ASN A 1 73 ? 11.536 23.644 -5.666 1.00 87.38 73 ASN A O 1
ATOM 629 N N . TYR A 1 74 ? 11.873 21.640 -6.615 1.00 79.06 74 TYR A N 1
ATOM 630 C CA . TYR A 1 74 ? 12.657 21.087 -5.515 1.00 79.06 74 TYR A CA 1
ATOM 631 C C . TYR A 1 74 ? 13.527 19.909 -5.968 1.00 79.06 74 TYR A C 1
ATOM 633 O O . TYR A 1 74 ? 13.041 18.992 -6.631 1.00 79.06 74 TYR A O 1
ATOM 641 N N . ALA A 1 75 ? 14.807 19.920 -5.580 1.00 75.25 75 ALA A N 1
ATOM 642 C CA . ALA A 1 75 ? 15.793 18.910 -5.954 1.00 75.25 75 ALA A CA 1
ATOM 643 C C . ALA A 1 75 ? 16.168 18.030 -4.748 1.00 75.25 75 ALA A C 1
ATOM 645 O O . ALA A 1 75 ? 17.045 18.377 -3.959 1.00 75.25 75 ALA A O 1
ATOM 646 N N . ILE A 1 76 ? 15.521 16.866 -4.617 1.00 69.88 76 ILE A N 1
ATOM 647 C CA . ILE A 1 76 ? 16.029 15.769 -3.774 1.00 69.88 76 ILE A CA 1
ATOM 648 C C . ILE A 1 76 ? 16.679 14.729 -4.666 1.00 69.88 76 ILE A C 1
ATOM 650 O O . ILE A 1 76 ? 16.019 14.071 -5.477 1.00 69.88 76 ILE A O 1
ATOM 654 N N . HIS A 1 77 ? 17.963 14.494 -4.445 1.00 77.38 77 HIS A N 1
ATOM 655 C CA . HIS A 1 77 ? 18.670 13.375 -5.043 1.00 77.38 77 HIS A CA 1
ATOM 656 C C . HIS A 1 77 ? 18.993 12.363 -3.952 1.00 77.38 77 HIS A C 1
ATOM 658 O O . HIS A 1 77 ? 19.854 12.600 -3.111 1.00 77.38 77 HIS A O 1
ATOM 664 N N . ALA A 1 78 ? 18.279 11.237 -3.967 1.00 75.75 78 ALA A N 1
ATOM 665 C CA . ALA A 1 78 ? 18.657 10.091 -3.157 1.00 75.75 78 ALA A CA 1
ATOM 666 C C . ALA A 1 78 ? 20.060 9.620 -3.574 1.00 75.75 78 ALA A C 1
ATOM 668 O O . ALA A 1 78 ? 20.387 9.613 -4.768 1.00 75.75 78 ALA A O 1
ATOM 669 N N . THR A 1 79 ? 20.872 9.217 -2.596 1.00 87.06 79 THR A N 1
ATOM 670 C CA . THR A 1 79 ? 22.092 8.450 -2.864 1.00 87.06 79 THR A CA 1
ATOM 671 C C . THR A 1 79 ? 21.720 7.131 -3.546 1.00 87.06 79 THR A C 1
ATOM 673 O O . THR A 1 79 ? 20.571 6.691 -3.477 1.00 87.06 79 THR A O 1
ATOM 676 N N . ASN A 1 80 ? 22.678 6.480 -4.211 1.00 84.56 80 ASN A N 1
ATOM 677 C CA . ASN A 1 80 ? 22.416 5.178 -4.833 1.00 84.56 80 ASN A CA 1
ATOM 678 C C . ASN A 1 80 ? 21.960 4.143 -3.796 1.00 84.56 80 ASN A C 1
ATOM 680 O O . ASN A 1 80 ? 21.047 3.375 -4.066 1.00 84.56 80 ASN A O 1
ATOM 684 N N . GLU A 1 81 ? 22.547 4.171 -2.600 1.00 89.38 81 GLU A N 1
ATOM 685 C CA . GLU A 1 81 ? 22.141 3.318 -1.484 1.00 89.38 81 GLU A CA 1
ATOM 686 C C . GLU A 1 81 ? 20.687 3.579 -1.077 1.00 89.38 81 GLU A C 1
ATOM 688 O O . GLU A 1 81 ? 19.876 2.660 -1.103 1.00 89.38 81 GLU A O 1
ATOM 693 N N . ALA A 1 82 ? 20.321 4.837 -0.810 1.00 87.19 82 ALA A N 1
ATOM 694 C CA . ALA A 1 82 ? 18.954 5.188 -0.435 1.00 87.19 82 ALA A CA 1
ATOM 695 C C . ALA A 1 82 ? 17.937 4.842 -1.536 1.00 87.19 82 ALA A C 1
ATOM 697 O O . ALA A 1 82 ? 16.815 4.434 -1.239 1.00 87.19 82 ALA A O 1
ATOM 698 N N . TYR A 1 83 ? 18.322 4.982 -2.809 1.00 84.81 83 TYR A N 1
ATOM 699 C CA . TYR A 1 83 ? 17.502 4.550 -3.939 1.00 84.81 83 TYR A CA 1
ATOM 700 C C . TYR A 1 83 ? 17.284 3.032 -3.923 1.00 84.81 83 TYR A C 1
ATOM 702 O O . TYR A 1 83 ? 16.141 2.583 -3.967 1.00 84.81 83 TYR A O 1
ATOM 710 N N . CYS A 1 84 ? 18.358 2.247 -3.814 1.00 88.88 84 CYS A N 1
ATOM 711 C CA . CYS A 1 84 ? 18.276 0.789 -3.790 1.00 88.88 84 CYS A CA 1
ATOM 712 C C . CYS A 1 84 ? 17.457 0.282 -2.599 1.00 88.88 84 CYS A C 1
ATOM 714 O O . CYS A 1 84 ? 16.581 -0.558 -2.795 1.00 88.88 84 CYS A O 1
ATOM 716 N N . THR A 1 85 ? 17.685 0.821 -1.398 1.00 89.38 85 THR A N 1
ATOM 717 C CA . THR A 1 85 ? 16.911 0.473 -0.198 1.00 89.38 85 THR A CA 1
ATOM 718 C C . THR A 1 85 ? 15.426 0.723 -0.421 1.00 89.38 85 THR A C 1
ATOM 720 O O . THR A 1 85 ? 14.619 -0.184 -0.238 1.00 89.38 85 THR A O 1
ATOM 723 N N . ARG A 1 86 ? 15.068 1.906 -0.935 1.00 85.62 86 ARG A N 1
ATOM 724 C CA . ARG A 1 86 ? 13.676 2.251 -1.238 1.00 85.62 86 ARG A CA 1
ATOM 725 C C . ARG A 1 86 ? 13.049 1.318 -2.275 1.00 85.62 86 ARG A C 1
ATOM 727 O O . ARG A 1 86 ? 11.888 0.939 -2.133 1.00 85.62 86 ARG A O 1
ATOM 734 N N . GLU A 1 87 ? 13.777 0.945 -3.328 1.00 87.00 87 GLU A N 1
ATOM 735 C CA . GLU A 1 87 ? 13.242 0.019 -4.333 1.00 87.00 87 GLU A CA 1
ATOM 736 C C . GLU A 1 87 ? 13.038 -1.391 -3.770 1.00 87.00 87 GLU A C 1
ATOM 738 O O . GLU A 1 87 ? 12.057 -2.045 -4.129 1.00 87.00 87 GLU A O 1
ATOM 743 N N . VAL A 1 88 ? 13.910 -1.853 -2.869 1.00 90.19 88 VAL A N 1
ATOM 744 C CA . VAL A 1 88 ? 13.713 -3.127 -2.164 1.00 90.19 88 VAL A CA 1
ATOM 745 C C . VAL A 1 88 ? 12.499 -3.040 -1.239 1.00 90.19 88 VAL A C 1
ATOM 747 O O . VAL A 1 88 ? 11.628 -3.899 -1.333 1.00 90.19 88 VAL A O 1
ATOM 750 N N . GLU A 1 89 ? 12.375 -1.988 -0.425 1.00 85.56 89 GLU A N 1
ATOM 751 C CA . GLU A 1 89 ? 11.211 -1.763 0.449 1.00 85.56 89 GLU A CA 1
ATOM 752 C C . GLU A 1 89 ? 9.896 -1.751 -0.335 1.00 85.56 89 GLU A C 1
ATOM 754 O O . GLU A 1 89 ? 8.925 -2.398 0.054 1.00 85.56 89 GLU A O 1
ATOM 759 N N . ARG A 1 90 ? 9.875 -1.082 -1.491 1.00 84.81 90 ARG A N 1
ATOM 760 C CA . ARG A 1 90 ? 8.690 -0.991 -2.353 1.00 84.81 90 ARG A CA 1
ATOM 761 C C . ARG A 1 90 ? 8.326 -2.319 -3.021 1.00 84.81 90 ARG A C 1
ATOM 763 O O . ARG A 1 90 ? 7.150 -2.572 -3.304 1.00 84.81 90 ARG A O 1
ATOM 770 N N . ARG A 1 91 ? 9.322 -3.143 -3.356 1.00 88.69 91 ARG A N 1
ATOM 771 C CA . ARG A 1 91 ? 9.126 -4.389 -4.116 1.00 88.69 91 ARG A CA 1
ATOM 772 C C . ARG A 1 91 ? 8.948 -5.617 -3.224 1.00 88.69 91 ARG A C 1
ATOM 774 O O . ARG A 1 91 ? 8.253 -6.544 -3.635 1.00 88.69 91 ARG A O 1
ATOM 781 N N . PHE A 1 92 ? 9.506 -5.588 -2.016 1.00 89.75 92 PHE A N 1
ATOM 782 C CA . PHE A 1 92 ? 9.511 -6.681 -1.043 1.00 89.75 92 PHE A CA 1
ATOM 783 C C . PHE A 1 92 ? 9.027 -6.261 0.357 1.00 89.75 92 PHE A C 1
ATOM 785 O O . PHE A 1 92 ? 9.666 -6.610 1.355 1.00 89.75 92 PHE A O 1
ATOM 792 N N . PRO A 1 93 ? 7.902 -5.541 0.490 1.00 85.19 93 PRO A N 1
ATOM 793 C CA . PRO A 1 93 ? 7.521 -4.953 1.772 1.00 85.19 93 PRO A CA 1
ATOM 794 C C . PRO A 1 93 ? 7.282 -6.009 2.873 1.00 85.19 93 PRO A C 1
ATOM 796 O O . PRO A 1 93 ? 7.785 -5.857 3.987 1.00 85.19 93 PRO A O 1
ATOM 799 N N . LEU A 1 94 ? 6.660 -7.151 2.550 1.00 86.00 94 LEU A N 1
ATOM 800 C CA . LEU A 1 94 ? 6.495 -8.267 3.499 1.00 86.00 94 LEU A CA 1
ATOM 801 C C . LEU A 1 94 ? 7.822 -8.942 3.889 1.00 86.00 94 LEU A C 1
ATOM 803 O O . LEU A 1 94 ? 7.961 -9.419 5.014 1.00 86.00 94 LEU A O 1
ATOM 807 N N . ALA A 1 95 ? 8.809 -8.982 2.985 1.00 88.88 95 ALA A N 1
ATOM 808 C CA . ALA A 1 95 ? 10.115 -9.556 3.313 1.00 88.88 95 ALA A CA 1
ATOM 809 C C . ALA A 1 95 ? 10.911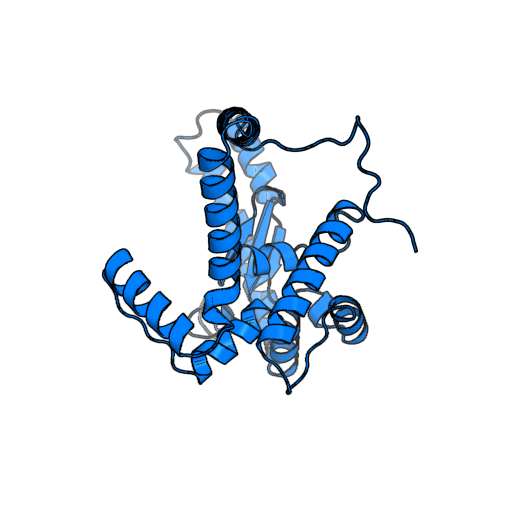 -8.619 4.227 1.00 88.88 95 ALA A C 1
ATOM 811 O O . ALA A 1 95 ? 11.536 -9.077 5.181 1.00 88.88 95 ALA A O 1
ATOM 812 N N . ILE A 1 96 ? 10.818 -7.304 4.003 1.00 86.19 96 ILE A N 1
ATOM 813 C CA . ILE A 1 96 ? 11.363 -6.306 4.928 1.00 86.19 96 ILE A CA 1
ATOM 814 C C . ILE A 1 96 ? 10.729 -6.447 6.314 1.00 86.19 96 ILE A C 1
ATOM 816 O O . ILE A 1 96 ? 11.446 -6.447 7.314 1.00 86.19 96 ILE A O 1
ATOM 820 N N . GLN A 1 97 ? 9.411 -6.650 6.404 1.00 83.25 97 GLN A N 1
ATOM 821 C CA . GLN A 1 97 ? 8.768 -6.924 7.692 1.00 83.25 97 GLN A CA 1
ATOM 822 C C . GLN A 1 97 ? 9.315 -8.180 8.360 1.00 83.25 97 GLN A C 1
ATOM 824 O O . GLN A 1 97 ? 9.591 -8.145 9.558 1.00 83.25 97 GLN A O 1
ATOM 829 N N . ARG A 1 98 ? 9.529 -9.262 7.601 1.00 86.12 98 ARG A N 1
ATOM 830 C CA . ARG A 1 98 ? 10.143 -10.486 8.126 1.00 86.12 98 ARG A CA 1
ATOM 831 C C . ARG A 1 98 ? 11.520 -10.190 8.722 1.00 86.12 98 ARG A C 1
ATOM 833 O O . ARG A 1 98 ? 11.741 -10.533 9.884 1.00 86.12 98 ARG A O 1
ATOM 840 N N . LEU A 1 99 ? 12.386 -9.465 8.014 1.00 85.31 99 LEU A N 1
ATOM 841 C CA . LEU A 1 99 ? 13.686 -9.044 8.556 1.00 85.31 99 LEU A CA 1
ATOM 842 C C . LEU A 1 99 ? 13.534 -8.270 9.876 1.00 85.31 99 LEU A C 1
ATOM 844 O O . LEU A 1 99 ? 14.204 -8.590 10.855 1.00 85.31 99 LEU A O 1
ATOM 848 N N . TYR A 1 100 ? 12.580 -7.338 9.950 1.00 77.88 100 TYR A N 1
ATOM 849 C CA . TYR A 1 100 ? 12.273 -6.621 11.192 1.00 77.88 100 TYR A CA 1
ATOM 850 C C . TYR A 1 100 ? 11.780 -7.528 12.329 1.00 77.88 100 TYR A C 1
ATOM 852 O O . TYR A 1 100 ? 12.095 -7.257 13.488 1.00 77.88 100 TYR A O 1
ATOM 860 N N . THR A 1 101 ? 11.012 -8.586 12.037 1.00 75.25 101 THR A N 1
ATOM 861 C CA . THR A 1 101 ? 10.567 -9.548 13.067 1.00 75.25 101 THR A CA 1
ATOM 862 C C . THR A 1 101 ? 11.724 -10.355 13.650 1.00 75.25 101 THR A C 1
ATOM 864 O O . THR A 1 101 ? 11.688 -10.708 14.825 1.00 75.25 101 THR A O 1
ATOM 867 N N . MET A 1 102 ? 12.746 -10.648 12.840 1.00 76.00 102 MET A N 1
ATOM 868 C CA . MET A 1 102 ? 13.906 -11.436 13.261 1.00 76.00 102 MET A CA 1
ATOM 869 C C . MET A 1 102 ? 14.867 -10.621 14.125 1.00 76.00 102 MET A C 1
ATOM 871 O O . MET A 1 102 ? 15.436 -11.157 15.071 1.00 76.00 102 MET A O 1
ATOM 875 N N . ASP A 1 103 ? 15.029 -9.337 13.811 1.00 73.19 103 ASP A N 1
ATOM 876 C CA . ASP A 1 103 ? 16.013 -8.465 14.457 1.00 73.19 103 ASP A CA 1
ATOM 877 C C . ASP A 1 103 ? 15.545 -7.913 15.818 1.00 73.19 103 ASP A C 1
ATOM 879 O O . ASP A 1 103 ? 16.341 -7.397 16.599 1.00 73.19 103 ASP A O 1
ATOM 883 N N . SER A 1 104 ? 14.249 -8.009 16.150 1.00 66.12 104 SER A N 1
ATOM 884 C CA . SER A 1 104 ? 13.724 -7.375 17.368 1.00 66.12 104 SER A CA 1
ATOM 885 C C . SER A 1 104 ? 12.602 -8.166 18.070 1.00 66.12 104 SER A C 1
ATO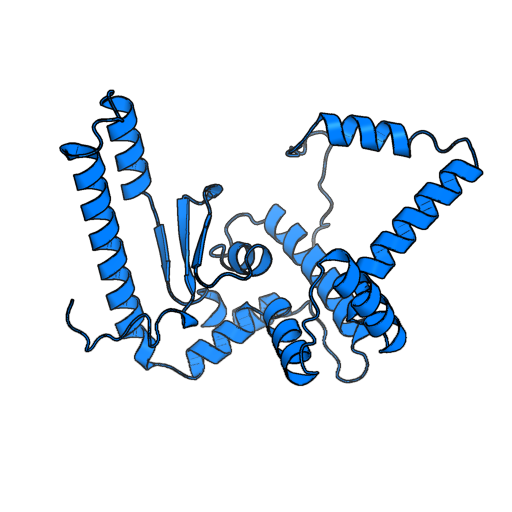M 887 O O . SER A 1 104 ? 11.431 -7.775 18.024 1.00 66.12 104 SER A O 1
ATOM 889 N N . PRO A 1 105 ? 12.941 -9.258 18.789 1.00 60.12 105 PRO A N 1
ATOM 890 C CA . PRO A 1 105 ? 11.978 -10.067 19.550 1.00 60.12 105 PRO A CA 1
ATOM 891 C C . PRO A 1 105 ? 11.289 -9.311 20.698 1.00 60.12 105 PRO A C 1
ATOM 893 O O . PRO A 1 105 ? 10.141 -9.603 21.026 1.00 60.12 105 PRO A O 1
ATOM 896 N N . ALA A 1 106 ? 11.957 -8.300 21.269 1.00 56.94 106 ALA A N 1
ATOM 897 C CA . ALA A 1 106 ? 11.446 -7.454 22.357 1.00 56.94 106 ALA A CA 1
ATOM 898 C C . ALA A 1 106 ? 10.196 -6.626 21.979 1.00 56.94 106 ALA A C 1
ATOM 900 O O . ALA A 1 106 ? 9.601 -5.968 22.824 1.00 56.94 106 ALA A O 1
ATOM 901 N N . ARG A 1 107 ? 9.769 -6.658 20.709 1.00 66.31 107 ARG A N 1
ATOM 902 C CA . ARG A 1 107 ? 8.619 -5.893 20.210 1.00 66.31 107 ARG A CA 1
ATOM 903 C C . ARG A 1 107 ? 7.263 -6.509 20.525 1.00 66.31 107 ARG A C 1
ATOM 905 O O . ARG A 1 107 ? 6.267 -5.818 20.345 1.00 66.31 107 ARG A O 1
ATOM 912 N N . MET A 1 108 ? 7.188 -7.763 20.974 1.00 70.25 108 MET A N 1
ATOM 913 C CA . MET A 1 108 ? 5.895 -8.370 21.325 1.00 70.25 108 MET A CA 1
ATOM 914 C C . MET A 1 108 ? 5.220 -7.630 22.490 1.00 70.25 108 MET A C 1
ATOM 916 O O . MET A 1 108 ? 4.040 -7.296 22.389 1.00 70.25 108 MET A O 1
ATOM 920 N N . ASP A 1 109 ? 5.985 -7.270 23.523 1.00 76.50 109 ASP A N 1
ATOM 921 C CA . ASP A 1 109 ? 5.485 -6.497 24.668 1.00 76.50 109 ASP A CA 1
ATOM 922 C C . ASP A 1 109 ? 5.073 -5.074 24.246 1.00 76.50 109 ASP A C 1
ATOM 924 O O . ASP A 1 109 ? 4.050 -4.536 24.687 1.00 76.50 109 ASP A O 1
ATOM 928 N N . THR A 1 110 ? 5.821 -4.472 23.314 1.00 82.44 110 THR A N 1
ATOM 929 C CA . THR A 1 110 ? 5.474 -3.173 22.724 1.00 82.44 110 THR A CA 1
ATOM 930 C C . THR A 1 110 ? 4.189 -3.250 21.899 1.00 82.44 110 THR A C 1
ATOM 932 O O . THR A 1 110 ? 3.345 -2.366 22.017 1.00 82.44 110 THR A O 1
ATOM 935 N N . ILE A 1 111 ? 3.992 -4.310 21.105 1.00 84.69 111 ILE A N 1
ATOM 936 C CA . ILE A 1 111 ? 2.760 -4.535 20.332 1.00 84.69 111 ILE A CA 1
ATOM 937 C C . ILE A 1 111 ? 1.554 -4.633 21.272 1.00 84.69 111 ILE A C 1
ATOM 939 O O . ILE A 1 111 ? 0.541 -3.980 21.019 1.00 84.69 111 ILE A O 1
ATOM 943 N N . GLU A 1 112 ? 1.659 -5.388 22.370 1.00 85.88 112 GLU A N 1
ATOM 944 C CA . GLU A 1 112 ? 0.574 -5.499 23.353 1.00 85.88 112 GLU A CA 1
ATOM 945 C C . GLU A 1 112 ? 0.273 -4.146 24.018 1.00 85.88 112 GLU A C 1
ATOM 947 O O . GLU A 1 112 ? -0.888 -3.763 24.181 1.00 85.88 112 GLU A O 1
ATOM 952 N N . THR A 1 113 ? 1.313 -3.386 24.357 1.00 87.12 113 THR A N 1
ATOM 953 C CA . THR A 1 113 ? 1.168 -2.049 24.949 1.00 87.12 113 THR A CA 1
ATOM 954 C C . THR A 1 113 ? 0.477 -1.081 23.985 1.00 87.12 113 THR A C 1
ATOM 956 O O . THR A 1 113 ? -0.464 -0.382 24.366 1.00 87.12 113 THR A O 1
ATOM 959 N N . VAL A 1 114 ? 0.875 -1.081 22.711 1.00 88.31 114 VAL A N 1
ATOM 960 C CA . VAL A 1 114 ? 0.248 -0.252 21.670 1.00 88.31 114 VAL A CA 1
ATOM 961 C C . VAL A 1 114 ? -1.194 -0.702 21.409 1.00 88.31 114 VAL A C 1
ATOM 963 O O . VAL A 1 114 ? -2.067 0.142 21.209 1.00 88.31 114 VAL A O 1
ATOM 966 N N . GLN A 1 115 ? -1.490 -2.002 21.482 1.00 90.81 115 GLN A N 1
ATOM 967 C CA . GLN A 1 115 ? -2.862 -2.508 21.389 1.00 90.81 115 GLN A CA 1
ATOM 968 C C . GLN A 1 115 ? -3.740 -1.952 22.520 1.00 90.81 115 GLN A C 1
ATOM 970 O O . GLN A 1 115 ? -4.802 -1.388 22.246 1.00 90.81 115 GLN A O 1
ATOM 975 N N . LYS A 1 116 ? -3.261 -2.003 23.771 1.00 90.88 116 LYS A N 1
ATOM 976 C CA . LYS A 1 116 ? -3.959 -1.419 24.932 1.00 90.88 116 LYS A CA 1
ATOM 977 C C . LYS A 1 116 ? -4.190 0.085 24.772 1.00 90.88 116 LYS A C 1
ATOM 979 O O . LYS A 1 116 ? -5.278 0.567 25.090 1.00 90.88 116 LYS A O 1
ATOM 984 N N . LEU A 1 117 ? -3.210 0.819 24.236 1.00 90.75 117 LEU A N 1
ATOM 985 C CA . LEU A 1 117 ? -3.360 2.241 23.915 1.00 90.75 117 LEU A CA 1
ATOM 986 C C . LEU A 1 117 ? -4.520 2.472 22.936 1.00 90.75 117 LEU A C 1
ATOM 988 O O . LEU A 1 117 ? -5.359 3.342 23.171 1.00 90.75 117 LEU A O 1
ATOM 992 N N . PHE A 1 118 ? -4.603 1.698 21.852 1.00 92.44 118 PHE A N 1
ATOM 993 C CA . PHE A 1 118 ? -5.687 1.854 20.882 1.00 92.44 118 PHE A CA 1
ATOM 994 C C . PHE A 1 118 ? -7.059 1.501 21.454 1.00 92.44 118 PHE A C 1
ATOM 996 O O . PHE A 1 118 ? -8.037 2.179 21.135 1.00 92.44 118 PHE A O 1
ATOM 1003 N N . ASP A 1 119 ? -7.148 0.501 22.326 1.00 94.12 119 ASP A N 1
ATOM 1004 C CA . ASP A 1 119 ? -8.411 0.150 22.980 1.00 94.12 119 ASP A CA 1
ATOM 1005 C C . ASP A 1 119 ? -8.863 1.243 23.969 1.00 94.12 119 ASP A C 1
ATOM 1007 O O . ASP A 1 119 ? -10.047 1.607 24.014 1.00 94.12 119 ASP A O 1
ATOM 1011 N N . ALA A 1 120 ? -7.917 1.868 24.677 1.00 94.31 120 ALA A N 1
ATOM 1012 C CA . ALA A 1 120 ? -8.184 3.058 25.484 1.00 94.31 120 ALA A CA 1
ATOM 1013 C C . ALA A 1 120 ? -8.639 4.249 24.619 1.00 94.31 120 ALA A C 1
ATOM 1015 O O . ALA A 1 120 ? -9.610 4.927 24.967 1.00 94.31 120 ALA A O 1
ATOM 1016 N N . LEU A 1 121 ? -8.005 4.476 23.462 1.00 94.25 121 LEU A N 1
ATOM 1017 C CA . LEU A 1 121 ? -8.393 5.531 22.519 1.00 94.25 121 LEU A CA 1
ATOM 1018 C C . LEU A 1 121 ? -9.799 5.314 21.948 1.00 94.25 121 LEU A C 1
ATOM 1020 O O . LEU A 1 121 ? -10.571 6.272 21.888 1.00 94.25 121 LEU A O 1
ATOM 1024 N N . LYS A 1 122 ? -10.173 4.080 21.581 1.00 95.56 122 LYS A N 1
ATOM 1025 C CA . LYS A 1 122 ? -11.547 3.757 21.147 1.00 95.56 122 LYS A CA 1
ATOM 1026 C C . LYS A 1 122 ? -12.557 4.112 22.230 1.00 95.56 122 LYS A C 1
ATOM 1028 O O . LYS A 1 122 ? -13.521 4.828 21.961 1.00 95.56 122 LYS A O 1
ATOM 1033 N N . THR A 1 123 ? -12.287 3.687 23.464 1.00 96.19 123 THR A N 1
ATOM 1034 C CA . THR A 1 123 ? -13.143 3.970 24.625 1.00 96.19 123 THR A CA 1
ATOM 1035 C C . THR A 1 123 ? -13.284 5.476 24.856 1.00 96.19 123 THR A C 1
ATOM 1037 O O . THR A 1 123 ? -14.392 5.996 25.006 1.00 96.19 123 THR A O 1
ATOM 1040 N N . ALA A 1 124 ? -12.170 6.210 24.827 1.00 96.81 124 ALA A N 1
ATOM 1041 C CA . ALA A 1 124 ? -12.164 7.661 24.971 1.00 96.81 124 ALA A CA 1
ATOM 1042 C C . ALA A 1 124 ? -12.950 8.355 23.847 1.00 96.81 124 ALA A C 1
ATOM 1044 O O . ALA A 1 124 ? -13.689 9.309 24.107 1.00 96.81 124 ALA A O 1
ATOM 1045 N N . PHE A 1 125 ? -12.839 7.863 22.612 1.00 96.31 125 PHE A N 1
ATOM 1046 C CA . PHE A 1 125 ? -13.527 8.439 21.462 1.00 96.31 125 PHE A CA 1
ATOM 1047 C C . PHE A 1 125 ? -15.039 8.171 21.492 1.00 96.31 125 PHE A C 1
ATOM 1049 O O . PHE A 1 125 ? -15.828 9.076 21.218 1.00 96.31 125 PHE A O 1
ATOM 1056 N N . ILE A 1 126 ? -15.465 6.988 21.939 1.00 96.88 126 ILE A N 1
ATOM 1057 C CA . ILE A 1 126 ? -16.879 6.680 22.210 1.00 96.88 126 ILE A CA 1
ATOM 1058 C C . ILE A 1 126 ? -17.440 7.603 23.296 1.00 96.88 126 ILE A C 1
ATOM 1060 O O . ILE A 1 126 ? -18.516 8.183 23.131 1.00 96.88 126 ILE A O 1
ATOM 1064 N N . ASN A 1 127 ? -16.693 7.809 24.383 1.00 96.69 127 ASN A N 1
ATOM 1065 C CA . ASN A 1 127 ? -17.088 8.733 25.448 1.00 96.69 127 ASN A CA 1
ATOM 1066 C C . ASN A 1 127 ? -17.192 10.178 24.942 1.00 96.69 127 ASN A C 1
ATOM 1068 O O . ASN A 1 127 ? -18.124 10.898 25.309 1.00 96.69 127 ASN A O 1
ATOM 1072 N N . TYR A 1 128 ? -16.277 10.596 24.066 1.00 97.00 128 TYR A N 1
ATOM 1073 C CA . TYR A 1 128 ? -16.350 11.890 23.395 1.00 97.00 128 TYR A CA 1
ATOM 1074 C C . TYR A 1 128 ? -17.622 12.017 22.542 1.00 97.00 128 TYR A C 1
ATOM 1076 O O . TYR A 1 128 ? -18.339 13.009 22.683 1.00 97.00 128 TYR A O 1
ATOM 1084 N N . VAL A 1 129 ? -17.943 11.012 21.718 1.00 96.75 129 VAL A N 1
ATOM 1085 C CA . VAL A 1 129 ? -19.170 10.987 20.896 1.00 96.75 129 VAL A CA 1
ATOM 1086 C C . VAL A 1 129 ? -20.421 11.123 21.768 1.00 96.75 129 VAL A C 1
ATOM 1088 O O . VAL A 1 129 ? -21.337 11.867 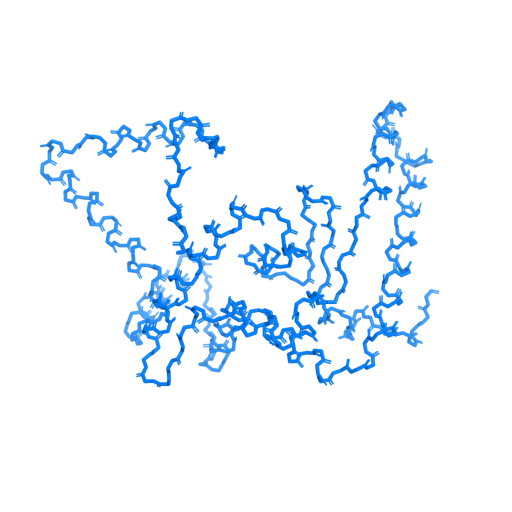21.424 1.00 96.75 129 VAL A O 1
ATOM 1091 N N . ASN A 1 130 ? -20.447 10.465 22.928 1.00 92.94 130 ASN A N 1
ATOM 1092 C CA . ASN A 1 130 ? -21.586 10.515 23.844 1.00 92.94 130 ASN A CA 1
ATOM 1093 C C . ASN A 1 130 ? -21.752 11.873 24.529 1.00 92.94 130 ASN A C 1
ATOM 1095 O O . ASN A 1 130 ? -22.848 12.432 24.540 1.00 92.94 130 ASN A O 1
ATOM 1099 N N . ALA A 1 131 ? -20.674 12.377 25.127 1.00 93.88 131 ALA A N 1
ATOM 1100 C CA . ALA A 1 131 ? -20.759 13.463 26.098 1.00 93.88 131 ALA A CA 1
ATOM 1101 C C . ALA A 1 131 ? -20.348 14.833 25.545 1.00 93.88 131 ALA A C 1
ATOM 1103 O O . ALA A 1 131 ? -20.706 15.853 26.130 1.00 93.88 131 ALA A O 1
ATOM 1104 N N . LYS A 1 132 ? -19.558 14.877 24.465 1.00 95.31 132 LYS A N 1
ATOM 1105 C CA . LYS A 1 132 ? -18.873 16.104 24.020 1.00 95.31 132 LYS A CA 1
ATOM 1106 C C . LYS A 1 132 ? -19.106 16.468 22.555 1.00 95.31 132 LYS A C 1
ATOM 1108 O O . LYS A 1 132 ? -18.919 17.630 22.202 1.00 95.31 132 LYS A O 1
ATOM 1113 N N . ALA A 1 133 ? -19.527 15.533 21.705 1.00 94.88 133 ALA A N 1
ATOM 1114 C CA . ALA A 1 133 ? -19.812 15.796 20.293 1.00 94.88 133 ALA A CA 1
ATOM 1115 C C . ALA A 1 133 ? -21.168 16.507 20.100 1.00 94.88 133 ALA A C 1
ATOM 1117 O O . ALA A 1 133 ? -22.117 15.938 19.567 1.00 94.88 133 ALA A O 1
ATOM 1118 N N . THR A 1 134 ? -21.266 17.770 20.525 1.00 93.94 134 THR A N 1
ATOM 1119 C CA . THR A 1 134 ? -22.507 18.573 20.473 1.00 93.94 134 THR A CA 1
ATOM 1120 C C . THR A 1 134 ? -23.009 18.857 19.057 1.00 93.94 134 THR A C 1
ATOM 1122 O O . THR A 1 134 ? -24.179 19.174 18.872 1.00 93.94 134 THR A O 1
ATOM 1125 N N . TRP A 1 135 ? -22.140 18.725 18.054 1.00 95.75 135 TRP A N 1
ATOM 1126 C CA . TRP A 1 135 ? -22.486 18.877 16.642 1.00 95.75 135 TRP A CA 1
ATOM 1127 C C . TRP A 1 135 ? -23.194 17.643 16.058 1.00 95.75 135 TRP A C 1
ATOM 1129 O O . TRP A 1 135 ? -23.885 17.767 15.050 1.00 95.75 135 TRP A O 1
ATOM 1139 N N . MET A 1 136 ? -23.057 16.466 16.684 1.00 95.25 136 MET A N 1
ATOM 1140 C CA . MET A 1 136 ? -23.852 15.281 16.358 1.00 95.25 136 MET A CA 1
ATOM 1141 C C . MET A 1 136 ? -25.176 15.384 17.118 1.00 95.25 136 MET A C 1
ATOM 1143 O O . MET A 1 136 ? -25.285 14.939 18.259 1.00 95.25 136 MET A O 1
ATOM 1147 N N . THR A 1 137 ? -26.161 16.051 16.523 1.00 90.81 137 THR A N 1
ATOM 1148 C CA . THR A 1 137 ? -27.407 16.404 17.221 1.00 90.81 137 THR A CA 1
ATOM 1149 C C . THR A 1 137 ? -28.386 15.242 17.348 1.00 90.81 137 THR A C 1
ATOM 1151 O O . THR A 1 137 ? -29.207 15.248 18.264 1.00 90.81 137 THR A O 1
ATOM 1154 N N . ASP A 1 138 ? -28.300 14.238 16.474 1.00 94.62 138 ASP A N 1
ATOM 1155 C CA . ASP A 1 138 ? -29.212 13.101 16.468 1.00 94.62 138 ASP A CA 1
ATOM 1156 C C . ASP A 1 138 ? -28.580 11.828 17.067 1.00 94.62 138 ASP A C 1
ATOM 1158 O O . ASP A 1 138 ? -27.429 11.464 16.808 1.00 94.62 138 ASP A O 1
ATOM 1162 N N . GLU A 1 139 ? -29.356 11.126 17.898 1.00 94.62 139 GLU A N 1
ATOM 1163 C CA . GLU A 1 139 ? -28.888 9.922 18.598 1.00 94.62 139 GLU A CA 1
ATOM 1164 C C . GLU A 1 139 ? -28.653 8.730 17.661 1.00 94.62 139 GLU A C 1
ATOM 1166 O O . GLU A 1 139 ? -27.877 7.828 17.990 1.00 94.62 139 GLU A O 1
ATOM 1171 N N . ILE A 1 140 ? -29.272 8.727 16.477 1.00 96.56 140 ILE A N 1
ATOM 1172 C CA . ILE A 1 140 ? -29.063 7.679 15.473 1.00 96.56 140 ILE A CA 1
ATOM 1173 C C . ILE A 1 140 ? -27.634 7.769 14.928 1.00 96.56 140 ILE A C 1
ATOM 1175 O O . ILE A 1 140 ? -26.924 6.764 14.934 1.00 96.56 140 ILE A O 1
ATOM 1179 N N . THR A 1 141 ? -27.182 8.958 14.534 1.00 96.38 141 THR A N 1
ATOM 1180 C CA . THR A 1 141 ? -25.826 9.235 14.053 1.00 96.38 141 THR A CA 1
ATOM 1181 C C . THR A 1 141 ? -24.801 8.925 15.129 1.00 96.38 141 THR A C 1
ATOM 1183 O O . THR A 1 141 ? -23.826 8.229 14.845 1.00 96.38 141 THR A O 1
ATOM 1186 N N . LYS A 1 142 ? -25.029 9.350 16.381 1.00 96.56 142 LYS A N 1
ATOM 1187 C CA . LYS A 1 142 ? -24.124 8.990 17.485 1.00 96.56 142 LYS A CA 1
ATOM 1188 C C . LYS A 1 142 ? -24.036 7.479 17.679 1.00 96.56 142 LYS A C 1
ATOM 1190 O O . LYS A 1 142 ? -22.940 6.956 17.859 1.00 96.56 142 LYS A O 1
ATOM 1195 N N . ARG A 1 143 ? -25.163 6.762 17.621 1.00 96.38 143 ARG A N 1
ATOM 1196 C CA . ARG A 1 143 ? -25.182 5.296 17.722 1.00 96.38 143 ARG A CA 1
ATOM 1197 C C . ARG A 1 143 ? -24.375 4.642 16.606 1.00 96.38 143 ARG A C 1
ATOM 1199 O O . ARG A 1 143 ? -23.506 3.837 16.914 1.00 96.38 143 ARG A O 1
ATOM 1206 N N . VAL A 1 144 ? -24.602 5.027 15.352 1.00 96.69 144 VAL A N 1
ATOM 1207 C CA . VAL A 1 144 ? -23.864 4.471 14.203 1.00 96.69 144 VAL A CA 1
ATOM 1208 C C . VAL A 1 144 ? -22.371 4.806 14.290 1.00 96.69 144 VAL A C 1
ATOM 1210 O O . VAL A 1 144 ? -21.526 3.970 13.978 1.00 96.69 144 VAL A O 1
ATOM 1213 N N . ALA A 1 145 ? -22.019 6.006 14.763 1.00 96.75 145 ALA A N 1
ATOM 1214 C CA . ALA A 1 145 ? -20.628 6.374 15.004 1.00 96.75 145 ALA A CA 1
AT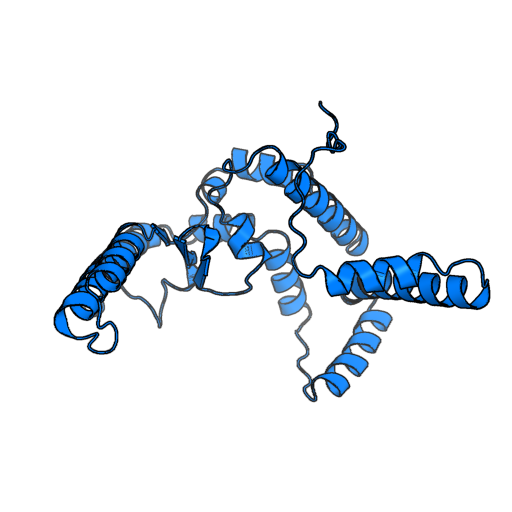OM 1215 C C . ALA A 1 145 ? -19.977 5.467 16.060 1.00 96.75 145 ALA A C 1
ATOM 1217 O O . ALA A 1 145 ? -18.872 4.981 15.829 1.00 96.75 145 ALA A O 1
ATOM 1218 N N . ARG A 1 146 ? -20.665 5.186 17.177 1.00 96.12 146 ARG A N 1
ATOM 1219 C CA . ARG A 1 146 ? -20.188 4.240 18.201 1.00 96.12 146 ARG A CA 1
ATOM 1220 C C . ARG A 1 146 ? -20.009 2.839 17.641 1.00 96.12 146 ARG A C 1
ATOM 1222 O O . ARG A 1 146 ? -18.925 2.294 17.773 1.00 96.12 146 ARG A O 1
ATOM 1229 N N . GLU A 1 147 ? -21.020 2.309 16.957 1.00 96.38 147 GLU A N 1
ATOM 1230 C CA . GLU A 1 147 ? -20.965 0.980 16.335 1.00 96.38 147 GLU A CA 1
ATOM 1231 C C . GLU A 1 147 ? -19.768 0.862 15.380 1.00 96.38 147 GLU A C 1
ATOM 1233 O O . GLU A 1 147 ? -19.061 -0.145 15.377 1.00 96.38 147 GLU A O 1
ATOM 1238 N N . LYS A 1 148 ? -19.474 1.922 14.616 1.00 96.31 148 LYS A N 1
ATOM 1239 C CA . LYS A 1 148 ? -18.297 1.971 13.743 1.00 96.31 148 LYS A CA 1
ATOM 1240 C C . LYS A 1 148 ? -16.976 1.981 14.521 1.00 96.31 148 LYS A C 1
ATOM 1242 O O . LYS A 1 148 ? -16.026 1.334 14.081 1.00 96.31 148 LYS A O 1
ATOM 1247 N N . ILE A 1 149 ? -16.888 2.727 15.624 1.00 96.06 149 ILE A N 1
ATOM 1248 C CA . ILE A 1 149 ? -15.680 2.791 16.466 1.00 96.06 149 ILE A CA 1
ATOM 1249 C C . ILE A 1 149 ? -15.471 1.465 17.208 1.00 96.06 149 ILE A C 1
ATOM 1251 O O . ILE A 1 149 ? -14.344 0.981 17.260 1.00 96.06 149 ILE A O 1
ATOM 1255 N N . ASP A 1 150 ? -16.537 0.849 17.716 1.00 95.00 150 ASP A N 1
ATOM 1256 C CA . ASP A 1 150 ? -16.498 -0.470 18.359 1.00 95.00 150 ASP A CA 1
ATOM 1257 C C . ASP A 1 150 ? -16.035 -1.550 17.375 1.00 95.00 150 ASP A C 1
ATOM 1259 O O . ASP A 1 150 ? -15.182 -2.375 17.701 1.00 95.00 150 ASP A O 1
ATOM 1263 N N . ALA A 1 151 ? -16.534 -1.505 16.136 1.00 95.38 151 ALA A N 1
ATOM 1264 C CA . ALA A 1 151 ? -16.137 -2.425 15.074 1.00 95.38 151 ALA A CA 1
ATOM 1265 C C . ALA A 1 151 ? -14.761 -2.112 14.452 1.00 95.38 151 ALA A C 1
ATOM 1267 O O . ALA A 1 151 ? -14.311 -2.848 13.571 1.00 95.38 151 ALA A O 1
ATOM 1268 N N . LEU A 1 152 ? -14.097 -1.015 14.840 1.00 94.94 152 LEU A N 1
ATOM 1269 C CA . LEU A 1 152 ? -12.780 -0.652 14.313 1.00 94.94 152 LEU A CA 1
ATOM 1270 C C . LEU A 1 152 ? -11.751 -1.694 14.749 1.00 94.94 152 LEU A C 1
ATOM 1272 O O . LEU A 1 152 ? -11.497 -1.881 15.940 1.00 94.94 152 LEU A O 1
ATOM 1276 N N . THR A 1 153 ? -11.085 -2.324 13.788 1.00 92.94 153 THR A N 1
ATOM 1277 C CA . THR A 1 153 ? -9.949 -3.209 14.074 1.00 92.94 153 THR A CA 1
ATOM 1278 C C . THR A 1 153 ? -8.631 -2.454 13.925 1.00 92.94 153 THR A C 1
ATOM 1280 O O . THR A 1 153 ? -8.539 -1.479 13.175 1.00 92.94 153 THR A O 1
ATOM 1283 N N . VAL A 1 154 ? -7.597 -2.887 14.647 1.00 91.50 154 VAL A N 1
ATOM 1284 C CA . VAL A 1 154 ? -6.244 -2.332 14.517 1.00 91.50 154 VAL A CA 1
ATOM 1285 C C . VAL A 1 154 ? -5.288 -3.470 14.170 1.00 91.50 154 VAL A C 1
ATOM 1287 O O . VAL A 1 154 ? -5.283 -4.505 14.827 1.00 91.50 154 VAL A O 1
ATOM 1290 N N . ALA A 1 155 ? -4.541 -3.320 13.081 1.00 89.88 155 ALA A N 1
ATOM 1291 C CA . ALA A 1 155 ? -3.452 -4.201 12.687 1.00 89.88 155 ALA A CA 1
ATOM 1292 C C . ALA A 1 155 ? -2.140 -3.562 13.149 1.00 89.88 155 ALA A C 1
ATOM 1294 O O . ALA A 1 155 ? -1.762 -2.502 12.654 1.00 89.88 155 ALA A O 1
ATOM 1295 N N . ILE A 1 156 ? -1.476 -4.185 14.116 1.00 87.94 156 ILE A N 1
ATOM 1296 C CA . ILE A 1 156 ? -0.303 -3.630 14.792 1.00 87.94 156 ILE A CA 1
ATOM 1297 C C . ILE A 1 156 ? 0.894 -4.521 14.472 1.00 87.94 156 ILE A C 1
ATOM 1299 O O . ILE A 1 156 ? 0.849 -5.731 14.677 1.00 87.94 156 ILE A O 1
ATOM 1303 N N . GLY A 1 157 ? 1.968 -3.915 13.979 1.00 86.00 157 GLY A N 1
ATOM 1304 C CA . GLY A 1 157 ? 3.260 -4.558 13.806 1.00 86.00 157 GLY A CA 1
ATOM 1305 C C . GLY A 1 157 ? 3.503 -4.946 12.356 1.00 86.00 157 GLY A C 1
ATOM 1306 O O . GLY A 1 157 ? 3.997 -4.130 11.577 1.00 86.00 157 GLY A O 1
ATOM 1307 N N . TYR A 1 158 ? 3.205 -6.197 12.028 1.00 83.31 158 TYR A N 1
ATOM 1308 C CA . TYR A 1 158 ? 3.528 -6.821 10.748 1.00 83.31 158 TYR A CA 1
ATOM 1309 C C . TYR A 1 158 ? 2.420 -7.778 10.301 1.00 83.31 158 TYR A C 1
ATOM 1311 O O . TYR A 1 158 ? 1.604 -8.243 11.103 1.00 83.31 158 TYR A O 1
ATOM 1319 N N . ALA A 1 159 ? 2.412 -8.089 9.009 1.00 84.50 159 ALA A N 1
ATOM 1320 C CA . ALA A 1 159 ? 1.532 -9.090 8.436 1.00 84.50 159 ALA A CA 1
ATOM 1321 C C . ALA A 1 159 ? 1.819 -10.475 9.031 1.00 84.50 159 ALA A C 1
ATOM 1323 O O . ALA A 1 159 ? 2.971 -10.877 9.192 1.00 84.50 159 ALA A O 1
ATOM 1324 N N . SER A 1 160 ? 0.774 -11.258 9.285 1.00 82.31 160 SER A N 1
ATOM 1325 C CA . SER A 1 160 ? 0.890 -12.634 9.790 1.00 82.31 160 SER A CA 1
ATOM 1326 C C . SER A 1 160 ? 1.682 -13.552 8.853 1.00 82.31 160 SER A C 1
ATOM 1328 O O . SER A 1 160 ? 2.280 -14.528 9.294 1.00 82.31 160 SER A O 1
ATOM 1330 N N . ILE A 1 161 ? 1.707 -13.245 7.554 1.00 83.94 161 ILE A N 1
ATOM 1331 C CA . ILE A 1 161 ? 2.524 -13.963 6.573 1.00 83.94 161 ILE A CA 1
ATOM 1332 C C . ILE A 1 161 ? 4.023 -13.702 6.760 1.00 83.94 161 ILE A C 1
ATOM 1334 O O . ILE A 1 161 ? 4.827 -14.583 6.476 1.00 83.94 161 ILE A O 1
ATOM 1338 N N . ALA A 1 162 ? 4.405 -12.534 7.284 1.00 83.19 162 ALA A N 1
ATOM 1339 C CA . ALA A 1 162 ? 5.804 -12.173 7.473 1.00 83.19 162 ALA A CA 1
ATOM 1340 C C . ALA A 1 162 ? 6.485 -13.021 8.558 1.00 83.19 162 ALA A C 1
ATOM 1342 O O . ALA A 1 162 ? 7.700 -13.133 8.542 1.00 83.19 162 ALA A O 1
ATOM 1343 N N . SER A 1 163 ? 5.743 -13.651 9.475 1.00 82.75 163 SER A N 1
ATOM 1344 C CA . SER A 1 163 ? 6.310 -14.547 10.495 1.00 82.75 163 SER A CA 1
ATOM 1345 C C . SER A 1 163 ? 6.412 -16.016 10.056 1.00 82.75 163 SER A C 1
ATOM 1347 O O . SER A 1 163 ? 6.864 -16.850 10.842 1.00 82.75 163 SER A O 1
ATOM 1349 N N . ASN A 1 164 ? 6.012 -16.353 8.823 1.00 87.31 164 ASN A N 1
ATOM 1350 C CA . ASN A 1 164 ? 6.044 -17.714 8.287 1.00 87.31 164 ASN A CA 1
ATOM 1351 C C . ASN A 1 164 ? 6.817 -17.758 6.963 1.00 87.31 164 ASN A C 1
ATOM 1353 O O . ASN A 1 164 ? 6.281 -17.406 5.912 1.00 87.31 164 ASN A O 1
ATOM 1357 N N . ASP A 1 165 ? 8.054 -18.255 7.025 1.00 91.19 165 ASP A N 1
ATOM 1358 C CA . ASP A 1 165 ? 8.972 -18.290 5.881 1.00 91.19 165 ASP A CA 1
ATOM 1359 C C . ASP A 1 165 ? 8.381 -19.049 4.684 1.00 91.19 165 ASP A C 1
ATOM 1361 O O . ASP A 1 165 ? 8.408 -18.550 3.566 1.00 91.19 165 ASP A O 1
ATOM 1365 N N . SER A 1 166 ? 7.730 -20.196 4.911 1.00 92.69 166 SER A N 1
ATOM 1366 C CA . SER A 1 166 ? 7.137 -20.987 3.824 1.00 92.69 166 SER A CA 1
ATOM 1367 C C . SER A 1 166 ? 6.006 -20.256 3.099 1.00 92.69 166 SER A C 1
ATOM 1369 O O . SER A 1 166 ? 5.906 -20.334 1.876 1.00 92.69 166 SER A O 1
ATOM 1371 N N . ARG A 1 167 ? 5.152 -19.529 3.832 1.00 88.69 167 ARG A N 1
ATOM 1372 C CA . ARG A 1 167 ? 4.085 -18.732 3.205 1.00 88.69 167 ARG A CA 1
ATOM 1373 C C . ARG A 1 167 ? 4.650 -17.513 2.477 1.00 88.69 167 ARG A C 1
ATOM 1375 O O . ARG A 1 167 ? 4.102 -17.110 1.454 1.00 88.69 167 ARG A O 1
ATOM 1382 N N . LEU A 1 168 ? 5.719 -16.919 3.002 1.00 89.31 168 LEU A N 1
ATOM 1383 C CA . LEU A 1 168 ? 6.395 -15.789 2.375 1.00 89.31 168 LEU A CA 1
ATOM 1384 C C . LEU A 1 168 ? 7.071 -16.202 1.058 1.00 89.31 168 LEU A C 1
ATOM 1386 O O . LEU A 1 168 ? 6.916 -15.508 0.052 1.00 89.31 168 LEU A O 1
ATOM 1390 N N . ASP A 1 169 ? 7.736 -17.359 1.048 1.00 93.12 169 ASP A N 1
ATOM 1391 C CA . ASP A 1 169 ? 8.314 -17.967 -0.154 1.00 93.12 169 ASP A CA 1
ATOM 1392 C C . ASP A 1 169 ? 7.230 -18.272 -1.195 1.00 93.12 169 ASP A C 1
ATOM 1394 O O . ASP A 1 169 ? 7.390 -17.946 -2.371 1.00 93.12 169 ASP A O 1
ATOM 1398 N N . GLU A 1 170 ? 6.091 -18.833 -0.774 1.00 90.56 170 GLU A N 1
ATOM 1399 C CA . GLU A 1 170 ? 4.945 -19.077 -1.658 1.00 90.56 170 GLU A CA 1
ATOM 1400 C C . GLU A 1 170 ? 4.408 -17.773 -2.269 1.00 90.56 170 GLU A C 1
ATOM 1402 O O . GLU A 1 170 ? 4.144 -17.713 -3.474 1.00 90.56 170 GLU A O 1
ATOM 1407 N N . TYR A 1 171 ? 4.293 -16.709 -1.466 1.00 87.69 171 TYR A N 1
ATOM 1408 C CA . TYR A 1 171 ? 3.833 -15.403 -1.936 1.00 87.69 171 TYR A CA 1
ATOM 1409 C C . TYR A 1 171 ? 4.762 -14.818 -3.008 1.00 87.69 171 TYR A C 1
ATOM 1411 O O . TYR A 1 171 ? 4.279 -14.333 -4.031 1.00 87.69 171 TYR A O 1
ATOM 1419 N N . TYR A 1 172 ? 6.083 -14.898 -2.818 1.00 91.38 172 TYR A N 1
ATOM 1420 C CA . TYR A 1 172 ? 7.069 -14.373 -3.771 1.00 91.38 172 TYR A CA 1
ATOM 1421 C C . TYR A 1 172 ? 7.514 -15.376 -4.847 1.00 91.38 172 TYR A C 1
ATOM 1423 O O . TYR A 1 172 ? 8.320 -15.015 -5.702 1.00 91.38 172 TYR A O 1
ATOM 1431 N N . ALA A 1 173 ? 6.953 -16.589 -4.901 1.00 93.88 173 ALA A N 1
ATOM 1432 C CA . ALA A 1 173 ? 7.386 -17.656 -5.815 1.00 93.88 173 ALA A CA 1
ATOM 1433 C C . ALA A 1 173 ? 7.364 -17.272 -7.309 1.00 93.88 173 ALA A C 1
ATOM 1435 O O . ALA A 1 173 ? 8.061 -17.872 -8.126 1.00 93.88 173 ALA A O 1
ATOM 1436 N N . ARG A 1 174 ? 6.550 -16.276 -7.686 1.00 92.81 174 ARG A N 1
ATOM 1437 C CA . ARG A 1 174 ? 6.431 -15.761 -9.063 1.00 92.81 174 ARG A CA 1
ATOM 1438 C C . ARG A 1 174 ? 7.251 -14.497 -9.333 1.00 92.81 174 ARG A C 1
ATOM 1440 O O . ARG A 1 174 ? 7.201 -13.986 -10.450 1.00 92.81 174 ARG A O 1
ATOM 1447 N N . PHE A 1 175 ? 7.973 -13.984 -8.342 1.00 95.12 175 PHE A N 1
ATOM 1448 C CA . PHE A 1 175 ? 8.834 -12.819 -8.485 1.00 95.12 175 PHE A CA 1
ATOM 1449 C C . PHE A 1 175 ? 10.297 -13.263 -8.588 1.00 95.12 175 PHE A C 1
ATOM 1451 O O . PHE A 1 175 ? 10.979 -13.479 -7.590 1.00 95.12 175 PHE A O 1
ATOM 1458 N N . ALA A 1 176 ? 10.781 -13.401 -9.821 1.00 94.75 176 ALA A N 1
ATOM 1459 C CA . ALA A 1 176 ? 12.160 -13.779 -10.089 1.00 94.75 176 ALA A CA 1
ATOM 1460 C C . ALA A 1 176 ? 13.084 -12.558 -10.004 1.00 94.75 176 ALA A C 1
ATOM 1462 O O . ALA A 1 176 ? 12.825 -11.520 -10.616 1.00 94.75 176 ALA A O 1
ATOM 1463 N N . VAL A 1 177 ? 14.194 -12.706 -9.283 1.00 95.38 177 VAL A N 1
ATOM 1464 C CA . VAL A 1 177 ? 15.239 -11.684 -9.178 1.00 95.38 177 VAL A CA 1
ATOM 1465 C C . VAL A 1 177 ? 16.582 -12.278 -9.574 1.00 95.38 177 VAL A C 1
ATOM 1467 O O . VAL A 1 177 ? 16.929 -13.386 -9.172 1.00 95.38 177 VAL A O 1
ATOM 1470 N N . SER A 1 178 ? 17.346 -11.520 -10.354 1.00 94.44 178 SER A N 1
ATOM 1471 C CA . SER A 1 178 ? 18.723 -11.826 -10.723 1.00 94.44 178 SER A CA 1
ATOM 1472 C C . SER A 1 178 ? 19.632 -10.631 -10.445 1.00 94.44 178 SER A C 1
ATOM 1474 O O . SER A 1 178 ? 19.254 -9.472 -10.609 1.00 94.44 178 SER A O 1
ATOM 1476 N N . ASP A 1 179 ? 20.872 -10.916 -10.073 1.00 94.31 179 ASP A N 1
ATOM 1477 C CA . ASP A 1 179 ? 21.967 -9.951 -9.966 1.00 94.31 179 ASP A CA 1
ATOM 1478 C C . ASP A 1 179 ? 22.471 -9.433 -11.330 1.00 94.31 179 ASP A C 1
ATOM 1480 O O . ASP A 1 179 ? 23.259 -8.491 -11.380 1.00 94.31 179 ASP A O 1
ATOM 1484 N N . LYS A 1 180 ? 22.004 -10.009 -12.447 1.00 93.94 180 LYS A N 1
ATOM 1485 C CA . LYS A 1 180 ? 22.491 -9.701 -13.802 1.00 93.94 180 LYS A CA 1
ATOM 1486 C C . LYS A 1 180 ? 21.827 -8.492 -14.452 1.00 93.94 180 LYS A C 1
ATOM 1488 O O . LYS A 1 180 ? 22.458 -7.836 -15.278 1.00 93.94 180 LYS A O 1
ATOM 1493 N N . SER A 1 181 ? 20.560 -8.215 -14.139 1.00 93.31 181 SER A N 1
ATOM 1494 C CA . SER A 1 181 ? 19.789 -7.174 -14.828 1.00 93.31 181 SER A CA 1
ATOM 1495 C C . SER A 1 181 ? 18.733 -6.538 -13.929 1.00 93.31 181 SER A C 1
ATOM 1497 O O . SER A 1 181 ? 17.721 -7.142 -13.579 1.00 93.31 181 SER A O 1
ATOM 1499 N N . HIS A 1 182 ? 18.942 -5.262 -13.598 1.00 91.38 182 HIS A N 1
ATOM 1500 C CA . HIS A 1 182 ? 17.988 -4.476 -12.815 1.00 91.38 182 HIS A CA 1
ATOM 1501 C C . HIS A 1 182 ? 16.655 -4.271 -13.551 1.00 91.38 182 HIS A C 1
ATOM 1503 O O . HIS A 1 182 ? 15.588 -4.390 -12.950 1.00 91.38 182 HIS A O 1
ATOM 1509 N N . LEU A 1 183 ? 16.709 -4.025 -14.864 1.00 93.31 183 LEU A N 1
ATOM 1510 C CA . LEU A 1 183 ? 15.514 -3.816 -15.677 1.00 93.31 183 LEU A CA 1
ATOM 1511 C C . LEU A 1 183 ? 14.662 -5.094 -15.777 1.00 93.31 183 LEU A C 1
ATOM 1513 O O . LEU A 1 183 ? 13.437 -5.024 -15.715 1.00 93.31 183 LEU A O 1
ATOM 1517 N N . GLU A 1 184 ? 15.288 -6.271 -15.871 1.00 95.12 184 GLU A N 1
ATOM 1518 C CA . GLU A 1 184 ? 14.560 -7.549 -15.848 1.00 95.12 184 GLU A CA 1
ATOM 1519 C C . GLU A 1 184 ? 13.882 -7.798 -14.498 1.00 95.12 184 GLU A C 1
ATOM 1521 O O . GLU A 1 184 ? 12.735 -8.246 -14.470 1.00 95.12 184 GLU A O 1
ATOM 1526 N N . ASN A 1 185 ? 14.522 -7.420 -13.387 1.00 95.31 185 ASN A N 1
ATOM 1527 C CA . ASN A 1 185 ? 13.892 -7.476 -12.065 1.00 95.31 185 ASN A CA 1
ATOM 1528 C C . ASN A 1 185 ? 12.663 -6.558 -11.990 1.00 95.31 185 ASN A C 1
ATOM 1530 O O . ASN A 1 185 ? 11.637 -6.944 -11.427 1.00 95.31 185 ASN A O 1
ATOM 1534 N N . ALA A 1 186 ? 12.728 -5.364 -12.590 1.00 93.75 186 ALA A N 1
ATOM 1535 C CA . ALA A 1 186 ? 11.578 -4.469 -12.685 1.00 93.75 186 ALA A CA 1
ATOM 1536 C C . ALA A 1 186 ? 10.438 -5.101 -13.502 1.00 93.75 186 ALA A C 1
ATOM 1538 O O . ALA A 1 186 ? 9.290 -5.103 -13.052 1.00 93.75 186 ALA A O 1
ATOM 1539 N N . TYR A 1 187 ? 10.734 -5.708 -14.658 1.00 94.38 187 TYR A N 1
ATOM 1540 C CA . TYR A 1 187 ? 9.729 -6.437 -15.441 1.00 94.38 187 TYR A CA 1
ATOM 1541 C C . TYR A 1 187 ? 9.112 -7.600 -14.661 1.00 94.38 187 TYR A C 1
ATOM 1543 O O . TYR A 1 187 ? 7.885 -7.735 -14.646 1.00 94.38 187 TYR A O 1
ATOM 1551 N N . SER A 1 188 ? 9.931 -8.405 -13.978 1.00 95.62 188 SER A N 1
ATOM 1552 C CA . SER A 1 188 ? 9.441 -9.514 -13.156 1.00 95.62 188 SER A CA 1
ATOM 1553 C C . SER A 1 188 ? 8.533 -9.016 -12.031 1.00 95.62 188 SER A C 1
ATOM 1555 O O . SER A 1 188 ? 7.448 -9.563 -11.835 1.00 95.62 188 SER A O 1
ATOM 1557 N N . TYR A 1 189 ? 8.893 -7.907 -11.376 1.00 93.44 189 TYR A N 1
ATOM 1558 C CA . TYR A 1 189 ? 8.040 -7.263 -10.379 1.00 93.44 189 TYR A CA 1
ATOM 1559 C C . TYR A 1 189 ? 6.676 -6.866 -10.959 1.00 93.44 189 TYR A C 1
ATOM 1561 O O . TYR A 1 189 ? 5.641 -7.168 -10.367 1.00 93.44 189 TYR A O 1
ATOM 1569 N N . HIS A 1 190 ? 6.635 -6.217 -12.127 1.00 91.81 190 HIS A N 1
ATOM 1570 C CA . HIS A 1 190 ? 5.366 -5.808 -12.741 1.00 91.81 190 HIS A CA 1
ATOM 1571 C C . HIS A 1 190 ? 4.491 -7.002 -13.155 1.00 91.81 190 HIS A C 1
ATOM 1573 O O . HIS A 1 190 ? 3.266 -6.949 -12.993 1.00 91.81 190 HIS A O 1
ATOM 1579 N N . GLN A 1 191 ? 5.096 -8.095 -13.630 1.00 93.06 191 GLN A N 1
ATOM 1580 C CA . GLN A 1 191 ? 4.383 -9.346 -13.913 1.00 93.06 191 GLN A CA 1
ATOM 1581 C C . GLN A 1 191 ? 3.826 -9.974 -12.632 1.00 93.06 191 GLN A C 1
ATOM 1583 O O . GLN A 1 191 ? 2.637 -10.297 -12.570 1.00 93.06 191 GLN A O 1
ATOM 1588 N N . PHE A 1 192 ? 4.654 -10.070 -11.589 1.00 92.62 192 PHE A N 1
ATOM 1589 C CA . PHE A 1 192 ? 4.254 -10.545 -10.269 1.00 92.62 192 PHE A CA 1
ATOM 1590 C C . PHE A 1 192 ? 3.087 -9.727 -9.703 1.00 92.62 192 PHE A C 1
ATOM 1592 O O . PHE A 1 192 ? 2.082 -10.301 -9.291 1.00 92.62 192 PHE A O 1
ATOM 1599 N N . ARG A 1 193 ? 3.163 -8.391 -9.747 1.00 87.56 193 ARG A N 1
ATOM 1600 C CA . ARG A 1 193 ? 2.094 -7.500 -9.269 1.00 87.56 193 ARG A CA 1
ATOM 1601 C C . ARG A 1 193 ? 0.795 -7.679 -10.043 1.00 87.56 193 ARG A C 1
ATOM 1603 O O . ARG A 1 193 ? -0.267 -7.714 -9.427 1.00 87.56 193 ARG A O 1
ATOM 1610 N N . SER A 1 194 ? 0.875 -7.816 -11.364 1.00 88.38 194 SER A N 1
ATOM 1611 C CA . SER A 1 194 ? -0.303 -8.061 -12.204 1.00 88.38 194 SER A CA 1
ATOM 1612 C C . SER A 1 194 ? -0.975 -9.383 -11.831 1.00 88.38 194 SER A C 1
ATOM 1614 O O . SER A 1 194 ? -2.193 -9.436 -11.669 1.00 88.38 194 SER A O 1
ATOM 1616 N N . TRP A 1 195 ? -0.178 -10.434 -11.611 1.00 88.00 195 TRP A N 1
ATOM 1617 C CA . TRP A 1 195 ? -0.686 -11.711 -11.122 1.00 88.00 195 TRP A CA 1
ATOM 1618 C C . TRP A 1 195 ? -1.283 -11.606 -9.712 1.00 88.00 195 TRP A C 1
ATOM 1620 O O . TRP A 1 195 ? -2.387 -12.096 -9.498 1.00 88.00 195 TRP A O 1
ATOM 1630 N N . ALA A 1 196 ? -0.599 -10.952 -8.770 1.00 83.44 196 ALA A N 1
ATOM 1631 C CA . ALA A 1 196 ? -1.048 -10.835 -7.383 1.00 83.44 196 ALA A CA 1
ATOM 1632 C C . ALA A 1 196 ? -2.399 -10.105 -7.279 1.00 83.44 196 ALA A C 1
ATOM 1634 O O . ALA A 1 196 ? -3.285 -10.549 -6.551 1.00 83.44 196 ALA A O 1
ATOM 1635 N N . ILE A 1 197 ? -2.587 -9.033 -8.061 1.00 81.00 197 ILE A N 1
ATOM 1636 C CA . ILE A 1 197 ? -3.871 -8.321 -8.168 1.00 81.00 197 ILE A CA 1
ATOM 1637 C C . ILE A 1 197 ? -4.945 -9.226 -8.788 1.00 81.00 197 ILE A C 1
ATOM 1639 O O . ILE A 1 197 ? -6.061 -9.287 -8.285 1.00 81.00 197 ILE A O 1
ATOM 1643 N N . GLY A 1 198 ? -4.624 -9.961 -9.856 1.00 81.75 198 GLY A N 1
ATOM 1644 C CA . GLY A 1 198 ? -5.565 -10.917 -10.448 1.00 81.75 198 GLY A CA 1
ATOM 1645 C C . GLY A 1 198 ? -5.980 -12.024 -9.470 1.00 81.75 198 GLY A C 1
ATOM 1646 O O . GLY A 1 198 ? -7.154 -12.375 -9.385 1.00 81.75 198 GLY A O 1
ATOM 1647 N N . ASN A 1 199 ? -5.034 -12.537 -8.680 1.00 79.88 199 ASN A N 1
ATOM 1648 C CA . ASN A 1 199 ? -5.284 -13.573 -7.682 1.00 79.88 199 ASN A CA 1
ATOM 1649 C C . ASN A 1 199 ? -6.150 -13.068 -6.516 1.00 79.88 199 ASN A C 1
ATOM 1651 O O . ASN A 1 199 ? -7.009 -13.807 -6.031 1.00 79.88 199 ASN A O 1
ATOM 1655 N N . SER A 1 200 ? -5.967 -11.813 -6.085 1.00 77.50 200 SER A N 1
ATOM 1656 C CA . SER A 1 200 ? -6.767 -11.225 -5.003 1.00 77.50 200 SER A CA 1
ATOM 1657 C C . SER A 1 200 ? -8.221 -10.967 -5.406 1.00 77.50 200 SER A C 1
ATOM 1659 O O . SER A 1 200 ? -9.100 -11.038 -4.549 1.00 77.50 200 SER A O 1
ATOM 1661 N N . LEU A 1 201 ? -8.501 -10.760 -6.699 1.00 76.69 201 LEU A N 1
ATOM 1662 C CA . LEU A 1 201 ? -9.874 -10.704 -7.219 1.00 76.69 201 LEU A CA 1
ATOM 1663 C C . LEU A 1 201 ? -10.600 -12.052 -7.101 1.00 76.69 201 LEU A C 1
ATOM 1665 O O . LEU A 1 201 ? -11.804 -12.075 -6.864 1.00 76.69 201 LEU A O 1
ATOM 1669 N N . GLN A 1 202 ? -9.883 -13.168 -7.258 1.00 75.25 202 GLN A N 1
ATOM 1670 C CA . GLN A 1 202 ? -10.460 -14.515 -7.153 1.00 75.25 202 GLN A CA 1
ATOM 1671 C C . GLN A 1 202 ? -10.587 -14.992 -5.704 1.00 75.25 202 GLN A C 1
ATOM 1673 O O . GLN A 1 202 ? -11.484 -15.769 -5.388 1.00 75.25 202 GLN A O 1
ATOM 1678 N N . ASN A 1 203 ? -9.696 -14.522 -4.829 1.00 74.31 203 ASN A N 1
ATOM 1679 C CA . ASN A 1 203 ? -9.606 -14.958 -3.438 1.00 74.31 203 ASN A CA 1
ATOM 1680 C C . ASN A 1 203 ? -9.665 -13.759 -2.471 1.00 74.31 203 ASN A C 1
ATOM 1682 O O . ASN A 1 203 ? -8.703 -13.521 -1.727 1.00 74.31 203 ASN A O 1
ATOM 1686 N N . PRO A 1 204 ? -10.768 -12.980 -2.465 1.00 66.62 204 PRO A N 1
ATOM 1687 C CA . PRO A 1 204 ? -10.901 -11.837 -1.573 1.00 66.62 204 PRO A CA 1
ATOM 1688 C C . PRO A 1 204 ? -10.915 -12.323 -0.115 1.00 66.62 204 PRO A C 1
ATOM 1690 O O . PRO A 1 204 ? -11.838 -13.014 0.307 1.00 66.62 204 PRO A O 1
ATOM 1693 N N . GLY A 1 205 ? -9.875 -11.984 0.654 1.00 63.66 205 GLY A N 1
ATOM 1694 C CA . GLY A 1 205 ? -9.790 -12.269 2.095 1.00 63.66 205 GLY A CA 1
ATOM 1695 C C . GLY A 1 205 ? -8.731 -13.287 2.538 1.00 63.66 205 GLY A C 1
ATOM 1696 O O . GLY A 1 205 ? -8.626 -13.546 3.732 1.00 63.66 205 GLY A O 1
ATOM 1697 N N . GLN A 1 206 ? -7.920 -13.850 1.633 1.00 60.00 206 GLN A N 1
ATOM 1698 C CA . GLN A 1 206 ? -6.812 -14.740 2.039 1.00 60.00 206 GLN A CA 1
ATOM 1699 C C . GLN A 1 206 ? -5.606 -14.004 2.643 1.00 60.00 206 GLN A C 1
ATOM 1701 O O . GLN A 1 206 ? -4.790 -14.610 3.340 1.00 60.00 206 GLN A O 1
ATOM 1706 N N . LEU A 1 207 ? -5.488 -12.706 2.375 1.00 60.06 207 LEU A N 1
ATOM 1707 C CA . LEU A 1 207 ? -4.466 -11.846 2.953 1.00 60.06 207 LEU A CA 1
ATOM 1708 C C . LEU A 1 207 ? -5.119 -10.983 4.027 1.00 60.06 207 LEU A C 1
ATOM 1710 O O . LEU A 1 207 ? -6.217 -10.464 3.839 1.00 60.06 207 LEU A O 1
ATOM 1714 N N . ASP A 1 208 ? -4.413 -10.777 5.130 1.00 69.94 208 ASP A N 1
ATOM 1715 C CA . ASP A 1 208 ? -4.777 -9.896 6.244 1.00 69.94 208 ASP A CA 1
ATOM 1716 C C . ASP A 1 208 ? -4.736 -8.394 5.875 1.00 69.94 208 ASP A C 1
ATOM 1718 O O . ASP A 1 208 ? -4.721 -7.535 6.760 1.00 69.94 208 ASP A O 1
ATOM 1722 N N . HIS A 1 209 ? -4.795 -8.098 4.570 1.00 74.50 209 HIS A N 1
ATOM 1723 C CA . HIS A 1 209 ? -4.859 -6.798 3.902 1.00 74.50 209 HIS A CA 1
ATOM 1724 C C . HIS A 1 209 ? -3.628 -5.900 4.076 1.00 74.50 209 HIS A C 1
ATOM 1726 O O . HIS A 1 209 ? -3.654 -4.732 3.679 1.00 74.50 209 HIS A O 1
ATOM 1732 N N . TRP A 1 210 ? -2.535 -6.433 4.624 1.00 75.69 210 TRP A N 1
ATOM 1733 C CA . TRP A 1 210 ? -1.263 -5.715 4.727 1.00 75.69 210 TRP A CA 1
ATOM 1734 C C . TRP A 1 210 ? -0.644 -5.421 3.359 1.00 75.69 210 TRP A C 1
ATOM 1736 O O . TRP A 1 210 ? -0.111 -4.336 3.142 1.00 75.69 210 TRP A O 1
ATOM 1746 N N . ASP A 1 211 ? -0.843 -6.314 2.391 1.00 68.81 211 ASP A N 1
ATOM 1747 C CA . ASP A 1 211 ? -0.486 -6.101 0.989 1.00 68.81 211 ASP A CA 1
ATOM 1748 C C . ASP A 1 211 ? -1.171 -4.852 0.402 1.00 68.81 211 ASP A C 1
ATOM 1750 O O . ASP A 1 211 ? -0.560 -4.080 -0.341 1.00 68.81 211 ASP A O 1
ATOM 1754 N N . PHE A 1 212 ? -2.434 -4.608 0.760 1.00 67.12 212 PHE A N 1
ATOM 1755 C CA . PHE A 1 212 ? -3.178 -3.421 0.340 1.00 67.12 212 PHE A CA 1
ATOM 1756 C C . PHE A 1 212 ? -2.643 -2.149 1.008 1.00 67.12 212 PHE A C 1
ATOM 1758 O O . PHE A 1 212 ? -2.532 -1.116 0.346 1.00 67.12 212 PHE A O 1
ATOM 1765 N N . PHE A 1 213 ? -2.299 -2.219 2.295 1.00 68.00 213 PHE A N 1
ATOM 1766 C CA . PHE A 1 213 ? -1.708 -1.108 3.040 1.00 68.00 213 PHE A CA 1
ATOM 1767 C C . PHE A 1 213 ? -0.329 -0.716 2.480 1.00 68.00 213 PHE A C 1
ATOM 1769 O O . PHE A 1 213 ? -0.123 0.443 2.116 1.00 68.00 213 PHE A O 1
ATOM 1776 N N . GLU A 1 214 ? 0.573 -1.681 2.308 1.00 67.81 214 GLU A N 1
ATOM 1777 C CA . GLU A 1 214 ? 1.949 -1.458 1.836 1.00 67.81 214 GLU A CA 1
ATOM 1778 C C . GLU A 1 214 ? 2.004 -0.965 0.390 1.00 67.81 214 GLU A C 1
ATOM 1780 O O . GLU A 1 214 ? 2.851 -0.155 0.023 1.00 67.81 214 GLU A O 1
ATOM 1785 N N . THR A 1 215 ? 1.091 -1.442 -0.459 1.00 59.72 215 THR A N 1
ATOM 1786 C CA . THR A 1 215 ? 1.136 -1.114 -1.891 1.00 59.72 215 THR A CA 1
ATOM 1787 C C . THR A 1 215 ? 0.420 0.186 -2.236 1.00 59.72 215 THR A C 1
ATOM 1789 O O . THR A 1 215 ? 0.679 0.751 -3.300 1.00 59.72 215 THR A O 1
ATOM 1792 N N . ARG A 1 216 ? -0.467 0.682 -1.361 1.00 57.06 216 ARG A N 1
ATOM 1793 C CA . ARG A 1 216 ? -1.149 1.976 -1.540 1.00 57.06 216 ARG A CA 1
ATOM 1794 C C . ARG A 1 216 ? -0.539 3.110 -0.739 1.00 57.06 216 ARG A C 1
ATOM 1796 O O . ARG A 1 216 ? -0.742 4.268 -1.102 1.00 57.06 216 ARG A O 1
ATOM 1803 N N . THR A 1 217 ? 0.150 2.803 0.353 1.00 56.81 217 THR A N 1
ATOM 1804 C CA . THR A 1 217 ? 0.572 3.812 1.316 1.00 56.81 217 THR A CA 1
ATOM 1805 C C . THR A 1 217 ? 2.061 3.649 1.584 1.00 56.81 217 THR A C 1
ATOM 1807 O O . THR A 1 217 ? 2.529 2.587 1.966 1.00 56.81 217 THR A O 1
ATOM 1810 N N . ASN A 1 218 ? 2.827 4.720 1.384 1.00 64.25 218 ASN A N 1
ATOM 1811 C CA . ASN A 1 218 ? 4.202 4.800 1.878 1.00 64.25 218 ASN A CA 1
ATOM 1812 C C . ASN A 1 218 ? 4.199 5.427 3.283 1.00 64.25 218 ASN A C 1
ATOM 1814 O O . ASN A 1 218 ? 4.871 6.429 3.531 1.00 64.25 218 ASN A O 1
ATOM 1818 N N . ARG A 1 219 ? 3.301 4.951 4.152 1.00 73.69 219 ARG A N 1
ATOM 1819 C CA . ARG A 1 219 ? 2.990 5.570 5.447 1.00 73.69 219 ARG A CA 1
ATOM 1820 C C . ARG A 1 219 ? 3.319 4.612 6.581 1.00 73.69 219 ARG A C 1
ATOM 1822 O O . ARG A 1 219 ? 3.223 3.403 6.430 1.00 73.69 219 ARG A O 1
ATOM 1829 N N . LEU A 1 220 ? 3.665 5.174 7.737 1.00 78.25 220 LEU A N 1
ATOM 1830 C CA . LEU A 1 220 ? 3.936 4.394 8.949 1.00 78.25 220 LEU A CA 1
ATOM 1831 C C . LEU A 1 220 ? 2.643 3.887 9.619 1.00 78.25 220 LEU A C 1
ATOM 1833 O O . LEU A 1 220 ? 2.646 2.919 10.373 1.00 78.25 220 LEU A O 1
ATOM 1837 N N . TYR A 1 221 ? 1.522 4.546 9.346 1.00 86.06 221 TYR A N 1
ATOM 1838 C CA . TYR A 1 221 ? 0.192 4.134 9.769 1.00 86.06 221 TYR A CA 1
ATOM 1839 C C . TYR A 1 221 ? -0.849 4.691 8.794 1.00 86.06 221 TYR A C 1
ATOM 1841 O O . TYR A 1 221 ? -0.620 5.735 8.176 1.00 86.06 221 TYR A O 1
ATOM 1849 N N . ASP A 1 222 ? -1.988 4.016 8.645 1.00 88.75 222 ASP A N 1
ATOM 1850 C CA . ASP A 1 222 ? -3.109 4.525 7.846 1.00 88.75 222 ASP A CA 1
ATOM 1851 C C . ASP A 1 222 ? -4.434 3.840 8.204 1.00 88.75 222 ASP A C 1
ATOM 1853 O O . ASP A 1 222 ? -4.465 2.674 8.606 1.00 88.75 222 ASP A O 1
ATOM 1857 N N . TYR A 1 223 ? -5.542 4.563 8.041 1.00 89.75 223 TYR A N 1
ATOM 1858 C CA . TYR A 1 223 ? -6.894 4.032 8.206 1.00 89.75 223 TYR A CA 1
ATOM 1859 C C . TYR A 1 223 ? -7.497 3.699 6.842 1.00 89.75 223 TYR A C 1
ATOM 1861 O O . TYR A 1 223 ? -7.763 4.582 6.024 1.00 89.75 223 TYR A O 1
ATOM 1869 N N . ILE A 1 224 ? -7.782 2.417 6.613 1.00 88.69 224 ILE A N 1
ATOM 1870 C CA . ILE A 1 224 ? -8.418 1.950 5.383 1.00 88.69 224 ILE A CA 1
ATOM 1871 C C . ILE A 1 224 ? -9.918 1.781 5.631 1.00 88.69 224 ILE A C 1
ATOM 1873 O O . ILE A 1 224 ? -10.380 0.799 6.217 1.00 88.69 224 ILE A O 1
ATOM 1877 N N . ALA A 1 225 ? -10.689 2.756 5.142 1.00 89.00 225 ALA A N 1
ATOM 1878 C CA . ALA A 1 225 ? -12.125 2.869 5.396 1.00 89.00 225 ALA A CA 1
ATOM 1879 C C . ALA A 1 225 ? -12.940 1.647 4.946 1.00 89.00 225 ALA A C 1
ATOM 1881 O O . ALA A 1 225 ? -13.858 1.245 5.655 1.00 89.00 225 ALA A O 1
ATOM 1882 N N . ILE A 1 226 ? -12.587 1.027 3.813 1.00 86.62 226 ILE A N 1
ATOM 1883 C CA . ILE A 1 226 ? -13.302 -0.148 3.278 1.00 86.62 226 ILE A CA 1
ATOM 1884 C C . ILE A 1 226 ? -13.215 -1.380 4.189 1.00 86.62 226 ILE A C 1
ATOM 1886 O O . ILE A 1 226 ? -14.085 -2.240 4.124 1.00 86.62 226 ILE A O 1
ATOM 1890 N N . PHE A 1 227 ? -12.194 -1.453 5.047 1.00 87.19 227 PHE A N 1
ATOM 1891 C CA . PHE A 1 227 ? -12.006 -2.543 6.009 1.00 87.19 227 PHE A CA 1
ATOM 1892 C C . PHE A 1 227 ? -12.373 -2.131 7.436 1.00 87.19 227 PHE A C 1
ATOM 1894 O O . PHE A 1 227 ? -12.268 -2.949 8.344 1.00 87.19 227 PHE A O 1
ATOM 1901 N N . ASN A 1 228 ? -12.740 -0.859 7.644 1.00 93.31 228 ASN A N 1
ATOM 1902 C CA . ASN A 1 228 ? -12.819 -0.232 8.960 1.00 93.31 228 ASN A CA 1
ATOM 1903 C C . ASN A 1 228 ? -11.632 -0.640 9.855 1.00 93.31 228 ASN A C 1
ATOM 1905 O O . ASN A 1 228 ? -11.811 -1.148 10.964 1.00 93.31 228 ASN A O 1
ATOM 1909 N N . ARG A 1 229 ? -10.413 -0.482 9.322 1.00 91.50 229 ARG A N 1
ATOM 1910 C CA . ARG A 1 229 ? -9.189 -0.991 9.944 1.00 91.50 229 ARG A CA 1
ATOM 1911 C C . ARG A 1 229 ? -8.078 0.043 9.914 1.00 91.50 229 ARG A C 1
ATOM 1913 O O . ARG A 1 229 ? -7.809 0.640 8.872 1.00 91.50 229 ARG A O 1
ATOM 1920 N N . LEU A 1 230 ? -7.440 0.237 11.061 1.00 91.44 230 LEU A N 1
ATOM 1921 C CA . LEU A 1 230 ? -6.224 1.030 11.195 1.00 91.44 230 LEU A CA 1
ATOM 1922 C C . LEU A 1 230 ? -5.010 0.102 11.109 1.00 91.44 230 LEU A C 1
ATOM 1924 O O . LEU A 1 230 ? -4.981 -0.925 11.779 1.00 91.44 230 LEU A O 1
ATOM 1928 N N . PHE A 1 231 ? -4.017 0.461 10.309 1.00 89.69 231 PHE A N 1
ATOM 1929 C CA . PHE A 1 231 ? -2.745 -0.248 10.201 1.00 89.69 231 PHE A CA 1
ATOM 1930 C C . PHE A 1 231 ? -1.656 0.601 10.840 1.00 89.69 231 PHE A C 1
ATOM 1932 O O . PHE A 1 231 ? -1.610 1.809 10.608 1.00 89.69 231 PHE A O 1
ATOM 1939 N N . VAL A 1 232 ? -0.799 -0.019 11.646 1.00 88.31 232 VAL A N 1
ATOM 1940 C CA . VAL A 1 232 ? 0.318 0.629 12.338 1.00 88.31 232 VAL A CA 1
ATOM 1941 C C . VAL A 1 232 ? 1.534 -0.276 12.220 1.00 88.31 232 VAL A C 1
ATOM 1943 O O . VAL A 1 232 ? 1.543 -1.375 12.777 1.00 88.31 232 VAL A O 1
ATOM 1946 N N . ILE A 1 233 ? 2.561 0.166 11.494 1.00 83.62 233 ILE A N 1
ATOM 1947 C CA . ILE A 1 233 ? 3.739 -0.671 11.253 1.00 83.62 233 ILE A CA 1
ATOM 1948 C C . ILE A 1 233 ? 4.667 -0.701 12.465 1.00 83.62 233 ILE A C 1
ATOM 1950 O O . ILE A 1 233 ? 4.793 0.277 13.205 1.00 83.62 233 ILE A O 1
ATOM 1954 N N . ALA A 1 234 ? 5.383 -1.811 12.633 1.00 80.81 234 ALA A N 1
ATOM 1955 C CA . ALA A 1 234 ? 6.294 -2.023 13.757 1.00 80.81 234 ALA A CA 1
ATOM 1956 C C . ALA A 1 234 ? 7.396 -0.955 13.883 1.00 80.81 234 ALA A C 1
ATOM 1958 O O . ALA A 1 234 ? 7.887 -0.720 14.984 1.00 80.81 234 ALA A O 1
ATOM 1959 N N . SER A 1 235 ? 7.802 -0.289 12.795 1.00 77.00 235 SER A N 1
ATOM 1960 C CA . SER A 1 235 ? 8.850 0.740 12.873 1.00 77.00 235 SER A CA 1
ATOM 1961 C C . SER A 1 235 ? 8.416 1.989 13.651 1.00 77.00 235 SER A C 1
ATOM 1963 O O . SER A 1 235 ? 9.271 2.629 14.257 1.00 77.00 235 SER A O 1
ATOM 1965 N N . VAL A 1 236 ? 7.110 2.282 13.738 1.00 79.88 236 VAL A N 1
ATOM 1966 C CA . VAL A 1 236 ? 6.560 3.351 14.599 1.00 79.88 236 VAL A CA 1
ATOM 1967 C C . VAL A 1 236 ? 6.682 3.022 16.088 1.00 79.88 236 VAL A C 1
ATOM 1969 O O . VAL A 1 236 ? 6.651 3.919 16.921 1.00 79.88 236 VAL A O 1
ATOM 1972 N N . MET A 1 237 ? 6.843 1.746 16.435 1.00 81.31 237 MET A N 1
ATOM 1973 C CA . MET A 1 237 ? 6.877 1.256 17.816 1.00 81.31 237 MET A CA 1
ATOM 1974 C C . MET A 1 237 ? 8.293 1.310 18.391 1.00 81.31 237 MET A C 1
ATOM 1976 O O . MET A 1 237 ? 8.750 0.374 19.041 1.00 81.31 237 MET A O 1
ATOM 1980 N N . ASN A 1 238 ? 9.002 2.388 18.079 1.00 78.19 238 ASN A N 1
ATOM 1981 C CA . ASN A 1 238 ? 10.331 2.682 18.586 1.00 78.19 238 ASN A CA 1
ATOM 1982 C C . ASN A 1 238 ? 10.367 4.145 19.029 1.00 78.19 238 ASN A C 1
ATOM 1984 O O . ASN A 1 238 ? 9.469 4.943 18.725 1.00 78.19 238 ASN A O 1
ATOM 1988 N N . GLU A 1 239 ? 11.437 4.515 19.717 1.00 83.19 239 GLU A N 1
ATOM 1989 C CA . GLU A 1 239 ? 11.712 5.910 20.020 1.00 83.19 239 GLU A CA 1
ATOM 1990 C C . GLU A 1 239 ? 11.806 6.749 18.731 1.00 83.19 239 GLU A C 1
ATOM 1992 O O . GLU A 1 239 ? 12.290 6.268 17.702 1.00 83.19 239 GLU A O 1
ATOM 1997 N N . PRO A 1 240 ? 11.343 8.010 18.758 1.00 85.94 240 PRO A N 1
ATOM 1998 C CA . PRO A 1 240 ? 10.833 8.745 19.920 1.00 85.94 240 PRO A CA 1
ATOM 1999 C C . PRO A 1 240 ? 9.317 8.588 20.156 1.00 85.94 240 PRO A C 1
ATOM 2001 O O . PRO A 1 240 ? 8.743 9.362 20.914 1.00 85.94 240 PRO A O 1
ATOM 2004 N N . LEU A 1 241 ? 8.641 7.660 19.473 1.00 83.00 241 LEU A N 1
ATOM 2005 C CA . LEU A 1 241 ? 7.176 7.586 19.480 1.00 83.00 241 LEU A CA 1
ATOM 2006 C C . LEU A 1 241 ? 6.620 6.641 20.547 1.00 83.00 241 LEU A C 1
ATOM 2008 O O . LEU A 1 241 ? 5.602 6.959 21.156 1.00 83.00 241 LEU A O 1
ATOM 2012 N N . VAL A 1 242 ? 7.261 5.491 20.766 1.00 81.38 242 VAL A N 1
ATOM 2013 C CA . VAL A 1 242 ? 6.819 4.495 21.751 1.00 81.38 242 VAL A CA 1
ATOM 2014 C C . VAL A 1 242 ? 8.021 3.947 22.509 1.00 81.38 242 VAL A C 1
ATOM 2016 O O . VAL A 1 242 ? 8.968 3.451 21.900 1.00 81.38 242 VAL A O 1
ATOM 2019 N N . ASN A 1 243 ? 7.937 3.981 23.837 1.00 83.12 243 ASN A N 1
ATOM 2020 C CA . ASN A 1 243 ? 8.822 3.267 24.749 1.00 83.12 243 ASN A CA 1
ATOM 2021 C C . ASN A 1 243 ? 7.971 2.780 25.937 1.00 83.12 243 ASN A C 1
ATOM 2023 O O . ASN A 1 243 ? 7.248 3.561 26.556 1.00 83.12 243 ASN A O 1
ATOM 2027 N N . THR A 1 244 ? 8.011 1.478 26.224 1.00 81.12 244 THR A N 1
ATOM 2028 C CA . THR A 1 244 ? 7.184 0.836 27.260 1.00 81.12 244 THR A CA 1
ATOM 2029 C C . THR A 1 244 ? 7.567 1.238 28.685 1.00 81.12 244 THR A C 1
ATOM 2031 O O . THR A 1 244 ? 6.769 1.049 29.598 1.00 81.12 244 THR A O 1
ATOM 2034 N N . GLU A 1 245 ? 8.757 1.806 28.883 1.00 83.00 245 GLU A N 1
ATOM 2035 C CA . GLU A 1 245 ? 9.251 2.294 30.175 1.00 83.00 245 GLU A CA 1
ATOM 2036 C C . GLU A 1 245 ? 8.839 3.744 30.469 1.00 83.00 245 GLU A C 1
ATOM 2038 O O . GLU A 1 245 ? 9.019 4.229 31.588 1.00 83.00 245 GLU A O 1
ATOM 2043 N N . TRP A 1 246 ? 8.298 4.465 29.482 1.00 85.06 246 TRP A N 1
ATOM 2044 C CA . TRP A 1 246 ? 7.835 5.835 29.691 1.00 85.06 246 TRP A CA 1
ATOM 2045 C C . TRP A 1 246 ? 6.528 5.869 30.490 1.00 85.06 246 TRP A C 1
ATOM 2047 O O . TRP A 1 24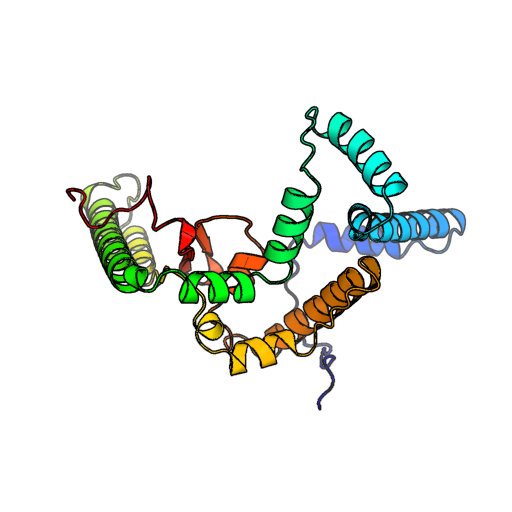6 ? 5.728 4.937 30.412 1.00 85.06 246 TRP A O 1
ATOM 2057 N N . PRO A 1 247 ? 6.287 6.937 31.270 1.00 77.69 247 PRO A N 1
ATOM 2058 C CA . PRO A 1 247 ? 5.030 7.101 31.986 1.00 77.69 247 PRO A CA 1
ATOM 2059 C C . PRO A 1 247 ? 3.863 7.323 31.011 1.00 77.69 247 PRO A C 1
ATOM 2061 O O . PRO A 1 247 ? 3.985 8.095 30.058 1.00 77.69 247 PRO A O 1
ATOM 2064 N N . TRP A 1 248 ? 2.740 6.660 31.297 1.00 67.31 248 TRP A N 1
ATOM 2065 C CA . TRP A 1 248 ? 1.479 6.715 30.548 1.00 67.31 248 TRP A CA 1
ATOM 2066 C C . TRP A 1 248 ? 0.414 7.492 31.322 1.00 67.31 248 TRP A C 1
ATOM 2068 O O . TRP A 1 248 ? 0.348 7.318 32.562 1.00 67.31 248 TRP A O 1
#

pLDDT: mean 86.0, std 10.92, range [36.34, 97.0]

Sequence (248 aa):
LGDPTLVSGVTLVYLANQMYFDDAFELLAKNDDPEYARRIHNYMRWRLVQSYIEDLSYSYIHAYRVFRDKYYNYAIHATNEAYCTREVERRFPLAIQRLYTMDSPARMDTIETVQKLFDALKTAFINYVNAKATWMTDEITKRVAREKIDALTVAIGYASIASNDSRLDEYYARFAVSDKSHLENAYSYHQFRSWAIGNSLQNPGQLDHWDFFETRTNRLYDYIAIFNRLFVIASVMNEPLVNTEWPW

InterPro domains:
  IPR000718 Peptidase M13 [PS51885] (1-248)
  IPR000718 Peptidase M13 [PTHR11733] (16-245)
  IPR008753 Peptidase M13, N-terminal domain [PF05649] (12-158)
  IPR024079 Metallopeptidase, catalytic domain superfamily [G3DSA:3.40.390.10] (106-247)
  IPR042089 Peptidase M13, domain 2 [G3DSA:1.10.1380.10] (11-205)

Radius of gyration: 23.27 Å; chains: 1; bounding box: 52×48×71 Å

Foldseek 3Di:
DDDLPPPDPPDDDDDVDPVVVVVVVVLVVPCPDVVSVVVVVVVVVVVVCVLCQCLDDPVSVVVVQVVVCVVVVHHDDDDPVRVVVVVCCLLQVLLVLLVVCVVCVVCVVLQVVVVVVLVVVLVVVLVCLVPPPVVCPDPVVNVVVNVLSVLAAEAEAHWPQSNPPVSSCVLCVQQDDDPPGSSVSSVSSVVSVVVVVSVCVVVVPPTPCVCVPSNPDPDQWDQDVVNSYIYHHSVCSDPPRHDPPDDD